Protein AF-V5AMQ4-F1 (afdb_monomer_lite)

Radius of gyration: 19.23 Å; chains: 1; bounding box: 63×32×58 Å

Structure (mmCIF, N/CA/C/O backbone):
data_AF-V5AMQ4-F1
#
_entry.id   AF-V5AMQ4-F1
#
loop_
_atom_site.group_PDB
_atom_site.id
_atom_site.type_symbol
_atom_site.label_atom_id
_atom_site.label_alt_id
_atom_site.label_comp_id
_atom_site.label_asym_id
_atom_site.label_entity_id
_atom_site.label_seq_id
_atom_site.pdbx_PDB_ins_code
_atom_site.Cartn_x
_atom_site.Cartn_y
_atom_site.Cartn_z
_atom_site.occupancy
_atom_site.B_iso_or_equiv
_atom_site.auth_seq_id
_atom_site.auth_comp_id
_atom_site.auth_asym_id
_atom_site.auth_atom_id
_atom_site.pdbx_PDB_model_num
ATOM 1 N N . MET A 1 1 ? 7.227 -8.479 -33.409 1.00 40.84 1 MET A N 1
ATOM 2 C CA . MET A 1 1 ? 7.814 -7.676 -32.314 1.00 40.84 1 MET A CA 1
ATOM 3 C C . MET A 1 1 ? 7.164 -6.297 -32.351 1.00 40.84 1 MET A C 1
ATOM 5 O O . MET A 1 1 ? 7.308 -5.617 -33.358 1.00 40.84 1 MET A O 1
ATOM 9 N N . LYS A 1 2 ? 6.352 -5.919 -31.353 1.00 42.97 2 LYS A N 1
ATOM 10 C CA . LYS A 1 2 ? 5.788 -4.557 -31.284 1.00 42.97 2 LYS A CA 1
ATOM 11 C C . LYS A 1 2 ? 6.873 -3.638 -30.727 1.00 42.97 2 LYS A C 1
ATOM 13 O O . LYS A 1 2 ? 7.330 -3.852 -29.611 1.00 42.97 2 LYS A O 1
ATOM 18 N N . VAL A 1 3 ? 7.309 -2.665 -31.518 1.00 43.84 3 VAL A N 1
ATOM 19 C CA . VAL A 1 3 ? 8.285 -1.660 -31.084 1.00 43.84 3 VAL A CA 1
ATOM 20 C C . VAL A 1 3 ? 7.553 -0.642 -30.210 1.00 43.84 3 VAL A C 1
ATOM 22 O O . VAL A 1 3 ? 6.573 -0.044 -30.655 1.00 43.84 3 VAL A O 1
ATOM 25 N N . LEU A 1 4 ? 7.991 -0.468 -28.960 1.00 49.81 4 LEU A N 1
ATOM 26 C CA . LEU A 1 4 ? 7.542 0.644 -28.123 1.00 49.81 4 LEU A CA 1
ATOM 27 C C . LEU A 1 4 ? 8.352 1.888 -28.477 1.00 49.81 4 LEU A C 1
ATOM 29 O O . LEU A 1 4 ? 9.569 1.909 -28.315 1.00 49.81 4 LEU A O 1
ATOM 33 N N . TYR A 1 5 ? 7.661 2.934 -28.914 1.00 56.47 5 TYR A N 1
ATOM 34 C CA . TYR A 1 5 ? 8.231 4.268 -29.033 1.00 56.47 5 TYR A CA 1
ATOM 35 C C . TYR A 1 5 ? 7.832 5.066 -27.791 1.00 56.47 5 TYR A C 1
ATOM 37 O O . TYR A 1 5 ? 6.642 5.212 -27.508 1.00 56.47 5 TYR A O 1
ATOM 45 N N . TRP A 1 6 ? 8.812 5.578 -27.045 1.00 58.25 6 TRP A N 1
ATOM 46 C CA . TRP A 1 6 ? 8.576 6.540 -25.969 1.00 58.25 6 TRP A CA 1
ATOM 47 C C . TRP A 1 6 ? 9.303 7.853 -26.245 1.00 58.25 6 TRP A C 1
ATOM 49 O O . TRP A 1 6 ? 10.309 7.889 -26.952 1.00 58.25 6 TRP A O 1
ATOM 59 N N . LEU A 1 7 ? 8.795 8.940 -25.671 1.00 65.00 7 LEU A N 1
ATOM 60 C CA . LEU A 1 7 ? 9.501 10.212 -25.617 1.00 65.00 7 LEU A CA 1
ATOM 61 C C . LEU A 1 7 ? 10.198 10.294 -24.256 1.00 65.00 7 LEU A C 1
ATOM 63 O O . LEU A 1 7 ? 9.534 10.223 -23.219 1.00 65.00 7 LEU A O 1
ATOM 67 N N . ALA A 1 8 ? 11.523 10.419 -24.262 1.00 65.94 8 ALA A N 1
ATOM 68 C CA . ALA A 1 8 ? 12.335 10.486 -23.054 1.00 65.94 8 ALA A CA 1
ATOM 69 C C . ALA A 1 8 ? 13.186 11.762 -23.034 1.00 65.94 8 ALA A C 1
ATOM 71 O O . ALA A 1 8 ? 13.704 12.205 -24.057 1.00 65.94 8 ALA A O 1
ATOM 72 N N . ARG A 1 9 ? 13.342 12.337 -21.845 1.00 71.56 9 ARG A N 1
ATOM 73 C CA . ARG A 1 9 ? 14.385 13.295 -21.497 1.00 71.56 9 ARG A CA 1
ATOM 74 C C . ARG A 1 9 ? 15.640 12.517 -21.113 1.00 71.56 9 ARG A C 1
ATOM 76 O O . ARG A 1 9 ? 15.599 11.689 -20.207 1.00 71.56 9 ARG A O 1
ATOM 83 N N . VAL A 1 10 ? 16.765 12.832 -21.742 1.00 73.00 10 VAL A N 1
ATOM 84 C CA . VAL A 1 10 ? 18.069 12.306 -21.326 1.00 73.00 10 VAL A CA 1
ATOM 85 C C . VAL A 1 10 ? 18.569 13.137 -20.147 1.00 73.00 10 VAL A C 1
ATOM 87 O O . VAL A 1 10 ? 18.679 14.359 -20.250 1.00 73.00 10 VAL A O 1
ATOM 90 N N . VAL A 1 11 ? 18.845 12.495 -19.014 1.00 68.06 11 VAL A N 1
ATOM 91 C CA . VAL A 1 11 ? 19.383 13.153 -17.819 1.00 68.06 11 VAL A CA 1
ATOM 92 C C . VAL A 1 11 ? 20.774 12.619 -17.526 1.00 68.06 11 VAL A C 1
ATOM 94 O O . VAL A 1 11 ? 20.994 11.411 -17.504 1.00 68.06 11 VAL A O 1
ATOM 97 N N . ARG A 1 12 ? 21.710 13.536 -17.286 1.00 74.19 12 ARG A N 1
ATOM 98 C CA . ARG A 1 12 ? 23.053 13.221 -16.799 1.00 74.19 12 ARG A CA 1
ATOM 99 C C . ARG A 1 12 ? 22.988 13.014 -15.291 1.00 74.19 12 ARG A C 1
ATOM 101 O O . ARG A 1 12 ? 22.617 13.931 -14.561 1.00 74.19 12 ARG A O 1
ATOM 108 N N . VAL A 1 13 ? 23.360 11.827 -14.835 1.00 62.62 13 VAL A N 1
ATOM 109 C CA . VAL A 1 13 ? 23.479 11.490 -13.416 1.00 62.62 13 VAL A CA 1
ATOM 110 C C . VAL A 1 13 ? 24.959 11.415 -13.075 1.00 62.62 13 VAL A C 1
ATOM 112 O O . VAL A 1 13 ? 25.722 10.708 -13.733 1.00 62.62 13 VAL A O 1
ATOM 115 N N . ARG A 1 14 ? 25.370 12.173 -12.057 1.00 65.81 14 ARG A N 1
ATOM 116 C CA . ARG A 1 14 ? 26.748 12.198 -11.566 1.00 65.81 14 ARG A CA 1
ATOM 117 C C . ARG A 1 14 ? 26.820 11.454 -10.240 1.00 65.81 14 ARG A C 1
ATOM 119 O O . ARG A 1 14 ? 26.145 11.830 -9.282 1.00 65.81 14 ARG A O 1
ATOM 126 N N . GLY A 1 15 ? 27.631 10.401 -10.191 1.00 52.81 15 GLY A N 1
ATOM 127 C CA . GLY A 1 15 ? 27.902 9.651 -8.970 1.00 52.81 15 GLY A CA 1
ATOM 128 C C . GLY A 1 15 ? 28.590 10.542 -7.939 1.00 52.81 15 GLY A C 1
ATOM 129 O O . GLY A 1 15 ? 29.596 11.182 -8.248 1.00 52.81 15 GLY A O 1
ATOM 130 N N . LYS A 1 16 ? 28.047 10.592 -6.716 1.00 52.09 16 LYS A N 1
ATOM 131 C CA . LYS A 1 16 ? 28.575 11.446 -5.635 1.00 52.09 16 LYS A CA 1
ATOM 132 C C . LYS A 1 16 ? 29.990 11.048 -5.192 1.00 52.09 16 LYS A C 1
ATOM 134 O O . LYS A 1 16 ? 30.733 11.913 -4.747 1.00 52.09 16 LYS A O 1
ATOM 139 N N . THR A 1 17 ? 30.352 9.771 -5.322 1.00 52.25 17 THR A N 1
ATOM 140 C CA . THR A 1 17 ? 31.558 9.202 -4.693 1.00 52.25 17 THR A CA 1
ATOM 141 C C . THR A 1 17 ? 32.679 8.884 -5.684 1.00 52.25 17 THR A C 1
ATOM 143 O O . THR A 1 17 ? 33.846 9.061 -5.361 1.00 52.25 17 THR A O 1
ATOM 146 N N . SER A 1 18 ? 32.345 8.433 -6.894 1.00 57.66 18 SER A N 1
ATOM 147 C CA . SER A 1 18 ? 33.306 7.923 -7.889 1.00 57.66 18 SER A CA 1
ATOM 148 C C . SER A 1 18 ? 33.596 8.894 -9.037 1.00 57.66 18 SER A C 1
ATOM 150 O O . SER A 1 18 ? 34.426 8.601 -9.890 1.00 57.66 18 SER A O 1
ATOM 152 N N . GLY A 1 19 ? 32.877 10.020 -9.127 1.00 57.12 19 GLY A N 1
ATOM 153 C CA . GLY A 1 19 ? 32.962 10.925 -10.279 1.00 57.12 19 GLY A CA 1
ATOM 154 C C . GLY A 1 19 ? 32.434 10.329 -11.593 1.00 57.12 19 GLY A C 1
ATOM 155 O O . GLY A 1 19 ? 32.487 11.008 -12.615 1.00 57.12 19 GLY A O 1
ATOM 156 N N . SER A 1 20 ? 31.898 9.103 -11.570 1.00 58.06 20 SER A N 1
ATOM 157 C CA . SER A 1 20 ? 31.315 8.438 -12.734 1.00 58.06 20 SER A CA 1
ATOM 158 C C . SER A 1 20 ? 30.061 9.167 -13.206 1.00 58.06 20 SER A C 1
ATOM 160 O O . SER A 1 20 ? 29.224 9.580 -12.396 1.00 58.06 20 SER A O 1
ATOM 162 N N . GLU A 1 21 ? 29.902 9.278 -14.518 1.00 59.19 21 GLU A N 1
ATOM 163 C CA . GLU A 1 21 ? 28.757 9.931 -15.142 1.00 59.19 21 GLU A CA 1
ATOM 164 C C . GLU A 1 21 ? 28.042 8.955 -16.063 1.00 59.19 21 GLU A C 1
ATOM 166 O O . GLU A 1 21 ? 28.671 8.301 -16.891 1.00 59.19 21 GLU A O 1
ATOM 171 N N . PHE A 1 22 ? 26.723 8.864 -15.926 1.00 61.53 22 PHE A N 1
ATOM 172 C CA . PHE A 1 22 ? 25.894 8.056 -16.812 1.00 61.53 22 PHE A CA 1
ATOM 173 C C . PHE A 1 22 ? 24.664 8.835 -17.263 1.00 61.53 22 PHE A C 1
ATOM 175 O O . PHE A 1 22 ? 24.150 9.713 -16.564 1.00 61.53 22 PHE A O 1
ATOM 182 N N . PHE A 1 23 ? 24.196 8.516 -18.465 1.00 61.91 23 PHE A N 1
ATOM 183 C CA . PHE A 1 23 ? 22.994 9.102 -19.040 1.00 61.91 23 PHE A CA 1
ATOM 184 C C . PHE A 1 23 ? 21.821 8.155 -18.810 1.00 61.91 23 PHE A C 1
ATOM 186 O O . PHE A 1 23 ? 21.880 6.984 -19.173 1.00 61.91 23 PHE A O 1
ATOM 193 N N . SER A 1 24 ? 20.756 8.664 -18.199 1.00 60.25 24 SER A N 1
ATOM 194 C CA . SER A 1 24 ? 19.519 7.919 -17.969 1.00 60.25 24 SER A CA 1
ATOM 195 C C . SER A 1 24 ? 18.397 8.495 -18.825 1.00 60.25 24 SER A C 1
ATOM 197 O O . SER A 1 24 ? 18.179 9.708 -18.844 1.00 60.25 24 SER A O 1
ATOM 199 N N . ASN A 1 25 ? 17.664 7.622 -19.515 1.00 64.06 25 ASN A N 1
ATOM 200 C CA . ASN A 1 25 ? 16.437 7.995 -20.213 1.00 64.06 25 ASN A CA 1
ATOM 201 C C . ASN A 1 25 ? 15.300 8.081 -19.195 1.00 64.06 25 ASN A C 1
ATOM 203 O O . ASN A 1 25 ? 14.880 7.064 -18.650 1.00 64.06 25 ASN A O 1
ATOM 207 N N . LEU A 1 26 ? 14.811 9.291 -18.935 1.00 65.31 26 LEU A N 1
ATOM 208 C CA . LEU A 1 26 ? 13.688 9.534 -18.035 1.00 65.31 26 LEU A CA 1
ATOM 209 C C . LEU A 1 26 ? 12.464 9.979 -18.842 1.00 65.31 26 LEU A C 1
ATOM 211 O O . LEU A 1 26 ? 12.615 10.699 -19.823 1.00 65.31 26 LEU A O 1
ATOM 215 N N . PRO A 1 27 ? 11.237 9.633 -18.442 1.00 67.19 27 PRO A N 1
ATOM 216 C CA . PRO A 1 27 ? 10.031 10.324 -18.863 1.00 67.19 27 PRO A CA 1
ATOM 217 C C . PRO A 1 27 ? 10.185 11.847 -18.878 1.00 67.19 27 PRO A C 1
ATOM 219 O O . PRO A 1 27 ? 10.781 12.444 -17.979 1.00 67.19 27 PRO A O 1
ATOM 222 N N . VAL A 1 28 ? 9.593 12.476 -19.895 1.00 74.00 28 VAL A N 1
ATOM 223 C CA . VAL A 1 28 ? 9.579 13.940 -20.063 1.00 74.00 28 VAL A CA 1
ATOM 224 C C . VAL A 1 28 ? 9.019 14.651 -18.826 1.00 74.00 28 VAL A C 1
ATOM 226 O O . VAL A 1 28 ? 9.493 15.724 -18.462 1.00 74.00 28 VAL A O 1
ATOM 229 N N . SER A 1 29 ? 8.044 14.038 -18.150 1.00 74.75 29 SER A N 1
ATOM 230 C CA . SER A 1 29 ? 7.544 14.480 -16.848 1.00 74.75 29 SER A CA 1
ATOM 231 C C . SER A 1 29 ? 7.128 13.290 -15.985 1.00 74.75 29 SER A C 1
ATOM 233 O O . SER A 1 29 ? 6.763 12.237 -16.513 1.00 74.75 29 SER A O 1
ATOM 235 N N . ALA A 1 30 ? 7.121 13.475 -14.662 1.00 72.44 30 ALA A N 1
ATOM 236 C CA . ALA A 1 30 ? 6.635 12.474 -13.710 1.00 72.44 30 ALA A CA 1
ATOM 237 C C . ALA A 1 30 ? 5.182 12.060 -14.006 1.00 72.44 30 ALA A C 1
ATOM 239 O O . ALA A 1 30 ? 4.857 10.878 -14.014 1.00 72.44 30 ALA A O 1
ATOM 240 N N . HIS A 1 31 ? 4.313 13.020 -14.346 1.00 77.88 31 HIS A N 1
ATOM 241 C CA . HIS A 1 31 ? 2.918 12.741 -14.695 1.00 77.88 31 HIS A CA 1
ATOM 242 C C . HIS A 1 31 ? 2.790 11.834 -15.930 1.00 77.88 31 HIS A C 1
ATOM 244 O O . HIS A 1 31 ? 2.061 10.840 -15.903 1.00 77.88 31 HIS A O 1
ATOM 250 N N . LEU A 1 32 ? 3.512 12.151 -17.013 1.00 77.75 32 LEU A N 1
ATOM 251 C CA . LEU A 1 32 ? 3.493 11.345 -18.236 1.00 77.75 32 LEU A CA 1
ATOM 252 C C . LEU A 1 32 ? 4.164 9.988 -18.029 1.00 77.75 32 LEU A C 1
ATOM 254 O O . LEU A 1 32 ? 3.662 8.988 -18.540 1.00 77.75 32 LEU A O 1
ATOM 258 N N . GLY A 1 33 ? 5.250 9.940 -17.256 1.00 77.75 33 GLY A N 1
ATOM 259 C CA . GLY A 1 33 ? 5.910 8.702 -16.853 1.00 77.75 33 GLY A CA 1
ATOM 260 C C . GLY A 1 33 ? 4.960 7.778 -16.104 1.00 77.75 33 GLY A C 1
ATOM 261 O O . GLY A 1 33 ? 4.770 6.639 -16.524 1.00 77.75 33 GLY A O 1
ATOM 262 N N . ASN A 1 34 ? 4.274 8.301 -15.086 1.00 79.69 34 ASN A N 1
ATOM 263 C CA . ASN A 1 34 ? 3.305 7.548 -14.295 1.00 79.69 34 ASN A CA 1
ATOM 264 C C . ASN A 1 34 ? 2.166 7.014 -15.163 1.00 79.69 34 ASN A C 1
ATOM 266 O O . ASN A 1 34 ? 1.873 5.820 -15.159 1.00 79.69 34 ASN A O 1
ATOM 270 N N . LYS A 1 35 ? 1.556 7.884 -15.975 1.00 82.56 35 LYS A N 1
ATOM 271 C CA . LYS A 1 35 ? 0.466 7.495 -16.877 1.00 82.56 35 LYS A CA 1
ATOM 272 C C . LYS A 1 35 ? 0.909 6.435 -17.887 1.00 82.56 35 LYS A C 1
ATOM 274 O O . LYS A 1 35 ? 0.144 5.522 -18.186 1.00 82.56 35 LYS A O 1
ATOM 279 N N . THR A 1 36 ? 2.126 6.552 -18.412 1.00 84.12 36 THR A N 1
ATOM 280 C CA . THR A 1 36 ? 2.689 5.577 -19.354 1.00 84.12 36 THR A CA 1
ATOM 281 C C . THR A 1 36 ? 2.928 4.244 -18.666 1.00 84.12 36 THR A C 1
ATOM 283 O O . THR A 1 36 ? 2.518 3.222 -19.203 1.00 84.12 36 THR A O 1
ATOM 286 N N . LEU A 1 37 ? 3.506 4.240 -17.462 1.00 86.56 37 LEU A N 1
ATOM 287 C CA . LEU A 1 37 ? 3.796 2.999 -16.756 1.00 86.56 37 LEU A CA 1
ATOM 288 C C . LEU A 1 37 ? 2.523 2.261 -16.342 1.00 86.56 37 LEU A C 1
ATOM 290 O O . LEU A 1 37 ? 2.437 1.061 -16.563 1.00 86.56 37 LEU A O 1
ATOM 294 N N . PHE A 1 38 ? 1.500 2.966 -15.853 1.00 87.56 38 PHE A N 1
ATOM 295 C CA . PHE A 1 38 ? 0.194 2.362 -15.569 1.00 87.56 38 PHE A CA 1
ATOM 296 C C . PHE A 1 38 ? -0.486 1.800 -16.828 1.00 87.56 38 PHE A C 1
ATOM 298 O O . PHE A 1 38 ? -1.125 0.749 -16.775 1.00 87.56 38 PHE A O 1
ATOM 305 N N . LYS A 1 39 ? -0.346 2.461 -17.988 1.00 88.38 39 LYS A N 1
ATOM 306 C CA . LYS A 1 39 ? -0.816 1.890 -19.263 1.00 88.38 39 LYS A CA 1
ATOM 307 C C . LYS A 1 39 ? -0.032 0.636 -19.639 1.00 88.38 39 LYS A C 1
ATOM 309 O O . LYS A 1 39 ? -0.645 -0.343 -20.048 1.00 88.38 39 LYS A O 1
ATOM 314 N N . SER A 1 40 ? 1.290 0.665 -19.502 1.00 89.44 40 SER A N 1
ATOM 315 C CA . SER A 1 40 ? 2.155 -0.486 -19.759 1.00 89.44 40 SER A CA 1
ATOM 316 C C . SER A 1 40 ? 1.797 -1.660 -18.853 1.00 89.44 40 SER A C 1
ATOM 318 O O . SER A 1 40 ? 1.615 -2.756 -19.360 1.00 89.44 40 SER A O 1
ATOM 320 N N . ALA A 1 41 ? 1.586 -1.411 -17.560 1.00 90.44 41 ALA A N 1
ATOM 321 C CA . ALA A 1 41 ? 1.140 -2.391 -16.574 1.00 90.44 41 ALA A CA 1
ATOM 322 C C . ALA A 1 41 ? -0.139 -3.113 -17.035 1.00 90.44 41 ALA A C 1
ATOM 324 O O . ALA A 1 41 ? -0.226 -4.335 -17.041 1.00 90.44 41 ALA A O 1
ATOM 325 N N . LYS A 1 42 ? -1.116 -2.355 -17.544 1.00 89.31 42 LYS A N 1
ATOM 326 C CA . LYS A 1 42 ? -2.373 -2.920 -18.050 1.00 89.31 42 LYS A CA 1
ATOM 327 C C . LYS A 1 42 ? -2.234 -3.685 -19.376 1.00 89.31 42 LYS A C 1
ATOM 329 O O . LYS A 1 42 ? -3.027 -4.584 -19.638 1.00 89.31 42 LYS A O 1
ATOM 334 N N . LEU A 1 43 ? -1.324 -3.271 -20.259 1.00 89.31 43 LEU A N 1
ATOM 335 C CA . LEU A 1 43 ? -1.297 -3.717 -21.662 1.00 89.31 43 LEU A CA 1
ATOM 336 C C . LEU A 1 43 ? -0.194 -4.731 -21.983 1.00 89.31 43 LEU A C 1
ATOM 338 O O . LEU A 1 43 ? -0.291 -5.429 -22.993 1.00 89.31 43 LEU A O 1
ATOM 342 N N . MET A 1 44 ? 0.875 -4.769 -21.193 1.00 89.75 44 MET A N 1
ATOM 343 C CA . MET A 1 44 ? 2.010 -5.661 -21.408 1.00 89.75 44 MET A CA 1
ATOM 344 C C . MET A 1 44 ? 1.770 -7.024 -20.768 1.00 89.75 44 MET A C 1
ATOM 346 O O . MET A 1 44 ? 1.047 -7.154 -19.784 1.00 89.75 44 MET A O 1
ATOM 350 N N . GLN A 1 45 ? 2.440 -8.044 -21.304 1.00 90.06 45 GLN A N 1
ATOM 351 C CA . GLN A 1 45 ? 2.561 -9.313 -20.597 1.00 90.06 45 GLN A CA 1
ATOM 352 C C . GLN A 1 45 ? 3.358 -9.106 -19.308 1.00 90.06 45 GLN A C 1
ATOM 354 O O . GLN A 1 45 ? 4.283 -8.293 -19.265 1.00 90.06 45 GLN A O 1
ATOM 359 N N . GLN A 1 46 ? 3.034 -9.873 -18.266 1.00 88.75 46 GLN A N 1
ATOM 360 C CA . GLN A 1 46 ? 3.672 -9.739 -16.954 1.00 88.75 46 GLN A CA 1
ATOM 361 C C . GLN A 1 46 ? 5.203 -9.856 -17.035 1.00 88.75 46 GLN A C 1
ATOM 363 O O . GLN A 1 46 ? 5.909 -9.095 -16.382 1.00 88.75 46 GLN A O 1
ATOM 36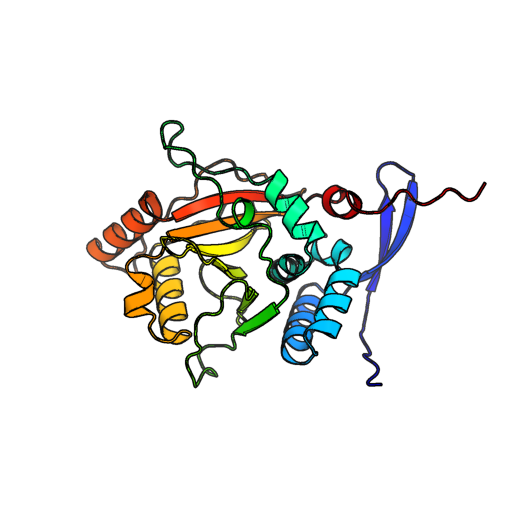8 N N . VAL A 1 47 ? 5.717 -10.779 -17.856 1.00 88.12 47 VAL A N 1
ATOM 369 C CA . VAL A 1 47 ? 7.163 -10.980 -18.046 1.00 88.12 47 VAL A CA 1
ATOM 370 C C . VAL A 1 47 ? 7.814 -9.740 -18.663 1.00 88.12 47 VAL A C 1
ATOM 372 O O . VAL A 1 47 ? 8.799 -9.241 -18.124 1.00 88.12 47 VAL A O 1
ATOM 375 N N . ASP A 1 48 ? 7.231 -9.198 -19.735 1.00 87.12 48 ASP A N 1
ATOM 376 C CA . ASP A 1 48 ? 7.742 -7.998 -20.408 1.00 87.12 48 ASP A CA 1
ATOM 377 C C . ASP A 1 48 ? 7.687 -6.773 -19.489 1.00 87.12 48 ASP A C 1
ATOM 379 O O . ASP A 1 48 ? 8.628 -5.979 -19.433 1.00 87.12 48 ASP A O 1
ATOM 383 N N . PHE A 1 49 ? 6.602 -6.636 -18.724 1.00 88.38 49 PHE A N 1
ATOM 384 C CA . PHE A 1 49 ? 6.466 -5.556 -17.758 1.00 88.38 49 PHE A CA 1
ATOM 385 C C . PHE A 1 49 ? 7.497 -5.677 -16.633 1.00 88.38 49 PHE A C 1
ATOM 387 O O . PHE A 1 49 ? 8.147 -4.694 -16.293 1.00 88.38 49 PHE A O 1
ATOM 394 N N . ASN A 1 50 ? 7.726 -6.877 -16.097 1.00 86.81 50 ASN A N 1
ATOM 395 C CA . ASN A 1 50 ? 8.748 -7.102 -15.074 1.00 86.81 50 ASN A CA 1
ATOM 396 C C . ASN A 1 50 ? 10.159 -6.777 -15.595 1.00 86.81 50 ASN A C 1
ATOM 398 O O . ASN A 1 50 ? 10.955 -6.184 -14.865 1.00 86.81 50 ASN A O 1
ATOM 402 N N . LEU A 1 51 ? 10.463 -7.104 -16.858 1.00 85.69 51 LEU A N 1
ATOM 403 C CA . LEU A 1 51 ? 11.719 -6.708 -17.506 1.00 85.69 51 LEU A CA 1
ATOM 404 C C . LEU A 1 51 ? 11.839 -5.183 -17.608 1.00 85.69 51 LEU A C 1
ATOM 406 O O . LEU A 1 51 ? 12.872 -4.625 -17.238 1.00 85.69 51 LEU A O 1
ATOM 410 N N . LEU A 1 52 ? 10.766 -4.502 -18.022 1.00 84.88 52 LEU A N 1
ATOM 411 C CA . LEU A 1 52 ? 10.706 -3.042 -18.052 1.00 84.88 52 LEU A CA 1
ATOM 412 C C . LEU A 1 52 ? 10.951 -2.435 -16.662 1.00 84.88 52 LEU A C 1
ATOM 414 O O . LEU A 1 52 ? 11.759 -1.518 -16.532 1.00 84.88 52 LEU A O 1
ATOM 418 N N . ILE A 1 53 ? 10.298 -2.951 -15.618 1.00 85.75 53 ILE A N 1
ATOM 419 C CA . ILE A 1 53 ? 10.512 -2.509 -14.233 1.00 85.75 53 ILE A CA 1
ATOM 420 C C . ILE A 1 53 ? 11.956 -2.744 -13.801 1.00 85.75 53 ILE A C 1
ATOM 422 O O . ILE A 1 53 ? 12.548 -1.869 -13.174 1.00 85.75 53 ILE A O 1
ATOM 426 N N . SER A 1 54 ? 12.552 -3.882 -14.158 1.00 80.94 54 SER A N 1
ATOM 427 C CA . SER A 1 54 ? 13.953 -4.160 -13.846 1.00 80.94 54 SER A CA 1
ATOM 428 C C . SER A 1 54 ? 14.896 -3.152 -14.501 1.00 80.94 54 SER A C 1
ATOM 430 O O . SER A 1 54 ? 15.856 -2.727 -13.865 1.00 80.94 54 SER A O 1
ATOM 432 N N . TRP A 1 55 ? 14.625 -2.743 -15.743 1.00 77.25 55 TRP A N 1
ATOM 433 C CA . TRP A 1 55 ? 15.410 -1.721 -16.444 1.00 77.25 55 TRP A CA 1
ATOM 434 C C . TRP A 1 55 ? 15.189 -0.317 -15.888 1.00 77.25 55 TRP A C 1
ATOM 436 O O . TRP A 1 55 ? 16.112 0.491 -15.856 1.00 77.25 55 TRP A O 1
ATOM 446 N N . LEU A 1 56 ? 13.972 -0.022 -15.435 1.00 76.62 56 LEU A N 1
ATOM 447 C CA . LEU A 1 56 ? 13.625 1.269 -14.855 1.00 76.62 56 LEU A CA 1
ATOM 448 C C . LEU A 1 56 ? 13.909 1.349 -13.355 1.00 76.62 56 LEU A C 1
ATOM 450 O O . LEU A 1 56 ? 13.689 2.409 -12.784 1.00 76.62 56 LEU A O 1
ATOM 454 N N . LYS A 1 57 ? 14.385 0.284 -12.700 1.00 73.06 57 LYS A N 1
ATOM 455 C CA . LYS A 1 57 ? 14.499 0.204 -11.236 1.00 73.06 57 LYS A CA 1
ATOM 456 C C . LYS A 1 57 ? 15.192 1.425 -10.629 1.00 73.06 57 LYS A C 1
ATOM 458 O O . LYS A 1 57 ? 14.617 2.080 -9.762 1.00 73.06 57 LYS A O 1
ATOM 463 N N . ASP A 1 58 ? 16.381 1.759 -11.124 1.00 71.00 58 ASP A N 1
ATOM 464 C CA . ASP A 1 58 ? 17.175 2.890 -10.623 1.00 71.00 58 ASP A CA 1
ATOM 465 C C . ASP A 1 58 ? 16.428 4.218 -10.790 1.00 71.00 58 ASP A C 1
ATOM 467 O O . ASP A 1 58 ? 16.540 5.133 -9.975 1.00 71.00 58 ASP A O 1
ATOM 471 N N . TYR A 1 59 ? 15.603 4.301 -11.830 1.00 70.31 59 TYR A N 1
ATOM 472 C CA . TYR A 1 59 ? 14.765 5.450 -12.093 1.00 70.31 59 TYR A CA 1
ATOM 473 C C . TYR A 1 59 ? 13.501 5.501 -11.217 1.00 70.31 59 TYR A C 1
ATOM 475 O O . TYR A 1 59 ? 13.179 6.573 -10.702 1.00 70.31 59 TYR A O 1
ATOM 483 N N . LEU A 1 60 ? 12.811 4.376 -10.991 1.00 72.69 60 LEU A N 1
ATOM 484 C CA . LEU A 1 60 ? 11.617 4.286 -10.128 1.00 72.69 60 LEU A CA 1
ATOM 485 C C . LEU A 1 60 ? 11.911 4.711 -8.687 1.00 72.69 60 LEU A C 1
ATOM 487 O O . LEU A 1 60 ? 11.028 5.201 -7.989 1.00 72.69 60 LEU A O 1
ATOM 491 N N . ILE A 1 61 ? 13.149 4.483 -8.259 1.00 68.25 61 ILE A N 1
ATOM 492 C CA . ILE A 1 61 ? 13.662 4.773 -6.922 1.00 68.25 61 ILE A CA 1
ATOM 493 C C . ILE A 1 61 ? 14.213 6.209 -6.820 1.00 68.25 61 ILE A C 1
ATOM 495 O O . ILE A 1 61 ? 14.429 6.723 -5.724 1.00 68.25 61 ILE A O 1
ATOM 499 N N . SER A 1 62 ? 14.414 6.888 -7.953 1.00 67.44 62 SER A N 1
ATOM 500 C CA . SER A 1 62 ? 14.847 8.286 -7.972 1.00 67.44 62 SER A CA 1
ATOM 501 C C . SER A 1 62 ? 13.747 9.238 -7.483 1.00 67.44 62 SER A C 1
ATOM 503 O O . SER A 1 62 ? 12.562 8.907 -7.517 1.00 67.44 62 SER A O 1
ATOM 505 N N . GLU A 1 63 ? 14.137 10.466 -7.121 1.00 56.59 63 GLU A N 1
ATOM 506 C CA . GLU A 1 63 ? 13.268 11.554 -6.623 1.00 56.59 63 GLU A CA 1
ATOM 507 C C . GLU A 1 63 ? 11.966 11.804 -7.399 1.00 56.59 63 GLU A C 1
ATOM 509 O O . GLU A 1 63 ? 11.060 12.465 -6.899 1.00 56.59 63 GLU A O 1
ATOM 514 N N . ASN A 1 64 ? 11.867 11.327 -8.638 1.00 55.34 64 ASN A N 1
ATOM 515 C CA . ASN A 1 64 ? 10.910 11.827 -9.612 1.00 55.34 64 ASN A CA 1
ATOM 516 C C . ASN A 1 64 ? 9.651 10.974 -9.808 1.00 55.34 64 ASN A C 1
ATOM 518 O O . ASN A 1 64 ? 8.823 11.368 -10.629 1.00 55.34 64 ASN A O 1
ATOM 522 N N . PHE A 1 65 ? 9.484 9.824 -9.142 1.00 62.62 65 PHE A N 1
ATOM 523 C CA . PHE A 1 65 ? 8.462 8.857 -9.581 1.00 62.62 65 PHE A CA 1
ATOM 524 C C . PHE A 1 65 ? 7.228 8.681 -8.685 1.00 62.62 65 PHE A C 1
ATOM 526 O O . PHE A 1 65 ? 6.233 8.096 -9.127 1.00 62.62 65 PHE A O 1
ATOM 533 N N . GLY A 1 66 ? 7.219 9.290 -7.492 1.00 73.12 66 GLY A N 1
ATOM 534 C CA . GLY A 1 66 ? 6.032 9.387 -6.635 1.00 73.12 66 GLY A CA 1
ATOM 535 C C . GLY A 1 66 ? 5.329 8.037 -6.462 1.00 73.12 66 GLY A C 1
ATOM 536 O O . GLY A 1 66 ? 5.937 7.059 -6.044 1.00 73.12 66 GLY A O 1
ATOM 537 N N . ARG A 1 67 ? 4.051 7.952 -6.846 1.00 76.88 67 ARG A N 1
ATOM 538 C CA . ARG A 1 67 ? 3.259 6.724 -6.701 1.00 76.88 67 ARG A CA 1
ATOM 539 C C . ARG A 1 67 ? 3.801 5.513 -7.468 1.00 76.88 67 ARG A C 1
ATOM 541 O O . ARG A 1 67 ? 3.671 4.382 -7.009 1.00 76.88 67 ARG A O 1
ATOM 548 N N . CYS A 1 68 ? 4.389 5.706 -8.646 1.00 80.88 68 CYS A N 1
ATOM 549 C CA . CYS A 1 68 ? 4.787 4.568 -9.476 1.00 80.88 68 CYS A CA 1
ATOM 550 C C . CYS A 1 68 ? 6.024 3.824 -8.954 1.00 80.88 68 CYS A C 1
ATOM 552 O O . CYS A 1 68 ? 6.317 2.732 -9.441 1.00 80.88 68 CYS A O 1
ATOM 554 N N . THR A 1 69 ? 6.694 4.349 -7.924 1.00 84.69 69 THR A N 1
ATOM 555 C CA . THR A 1 69 ? 7.680 3.602 -7.133 1.00 84.69 69 THR A CA 1
ATOM 556 C C . THR A 1 69 ? 7.090 2.305 -6.567 1.00 84.69 69 THR A C 1
ATOM 558 O O . THR A 1 69 ? 7.825 1.340 -6.384 1.00 84.69 69 THR A O 1
ATOM 561 N N . VAL A 1 70 ? 5.762 2.209 -6.408 1.00 89.88 70 VAL A N 1
ATOM 562 C CA . VAL A 1 70 ? 5.084 0.967 -6.011 1.00 89.88 70 VAL A CA 1
ATOM 563 C C . VAL A 1 70 ? 5.448 -0.225 -6.906 1.00 89.88 70 VAL A C 1
ATOM 565 O O . VAL A 1 70 ? 5.633 -1.330 -6.406 1.00 89.88 70 VAL A O 1
ATOM 568 N N . PHE A 1 71 ? 5.652 -0.018 -8.213 1.00 90.38 71 PHE A N 1
ATOM 569 C CA . PHE A 1 71 ? 6.015 -1.105 -9.127 1.00 90.38 71 PHE A CA 1
ATOM 570 C C . PHE A 1 71 ? 7.418 -1.664 -8.870 1.00 90.38 71 PHE A C 1
ATOM 572 O O . PHE A 1 71 ? 7.693 -2.795 -9.263 1.00 90.38 71 PHE A O 1
ATOM 579 N N . ALA A 1 72 ? 8.294 -0.941 -8.162 1.00 88.56 72 ALA A N 1
ATOM 580 C CA . ALA A 1 72 ? 9.594 -1.469 -7.753 1.00 88.56 72 ALA A CA 1
ATOM 581 C C . ALA A 1 72 ? 9.459 -2.685 -6.817 1.00 88.56 72 ALA A C 1
ATOM 583 O O . ALA A 1 72 ? 10.368 -3.512 -6.776 1.00 88.56 72 ALA A O 1
ATOM 584 N N . PHE A 1 73 ? 8.314 -2.864 -6.142 1.00 90.69 73 PHE A N 1
ATOM 585 C CA . PHE A 1 73 ? 8.018 -4.062 -5.345 1.00 90.69 73 PHE A CA 1
ATOM 586 C C . PHE A 1 73 ? 7.854 -5.339 -6.185 1.00 90.69 73 PHE A C 1
ATOM 588 O O . PHE A 1 73 ? 7.848 -6.428 -5.623 1.00 90.69 73 PHE A O 1
ATOM 595 N N . LEU A 1 74 ? 7.803 -5.234 -7.519 1.00 90.62 74 LEU A N 1
ATOM 596 C CA . LEU A 1 74 ? 7.913 -6.392 -8.414 1.00 90.62 74 LEU A CA 1
ATOM 597 C C . LEU A 1 74 ? 9.355 -6.906 -8.556 1.00 90.62 74 LEU A C 1
ATOM 599 O O . LEU A 1 74 ? 9.588 -8.007 -9.056 1.00 90.62 74 LEU A O 1
ATOM 603 N N . ASN A 1 75 ? 10.347 -6.119 -8.128 1.00 85.75 75 ASN A N 1
ATOM 604 C CA . ASN A 1 75 ? 11.754 -6.494 -8.168 1.00 85.75 75 ASN A CA 1
ATOM 605 C C . ASN A 1 75 ? 12.176 -7.131 -6.838 1.00 85.75 75 ASN A C 1
ATOM 607 O O . ASN A 1 75 ? 12.294 -6.456 -5.817 1.00 85.75 75 ASN A O 1
ATOM 611 N N . GLY A 1 76 ? 12.492 -8.426 -6.857 1.00 84.50 76 GLY A N 1
ATOM 612 C CA . GLY A 1 76 ? 12.863 -9.153 -5.640 1.00 84.50 76 GLY A CA 1
ATOM 613 C C . GLY A 1 76 ? 14.073 -8.568 -4.900 1.00 84.50 76 GLY A C 1
ATOM 614 O O . GLY A 1 76 ? 14.074 -8.510 -3.674 1.00 84.50 76 GLY A O 1
ATOM 615 N N . SER A 1 77 ? 15.084 -8.080 -5.622 1.00 83.06 77 SER A N 1
ATOM 616 C CA . SER A 1 77 ? 16.259 -7.445 -5.011 1.00 83.06 77 SER A CA 1
ATOM 617 C C . SER A 1 77 ? 15.911 -6.131 -4.308 1.00 83.06 77 SER A C 1
ATOM 619 O O . SER A 1 77 ? 16.527 -5.799 -3.300 1.00 83.06 77 SER A O 1
ATOM 621 N N . PHE A 1 78 ? 14.939 -5.378 -4.834 1.00 85.06 78 PHE A N 1
ATOM 622 C CA . PHE A 1 78 ? 14.413 -4.182 -4.180 1.00 85.06 78 PHE A CA 1
ATOM 623 C C . PHE A 1 78 ? 13.662 -4.547 -2.901 1.00 85.06 78 PHE A C 1
ATOM 625 O O . PHE A 1 78 ? 13.983 -4.019 -1.842 1.00 85.06 78 PHE A O 1
ATOM 632 N N . VAL A 1 79 ? 12.741 -5.510 -2.977 1.00 88.19 79 VAL A N 1
ATOM 633 C CA . VAL A 1 79 ? 11.982 -5.989 -1.814 1.00 88.19 79 VAL A CA 1
ATOM 634 C C . VAL A 1 79 ? 12.921 -6.464 -0.699 1.00 88.19 79 VAL A C 1
ATOM 636 O O . VAL A 1 79 ? 12.794 -6.009 0.432 1.00 88.19 79 VAL A O 1
ATOM 639 N N . SER A 1 80 ? 13.958 -7.247 -1.013 1.00 87.31 80 SER A N 1
ATOM 640 C CA . SER A 1 80 ? 14.961 -7.659 -0.017 1.00 87.31 80 SER A CA 1
ATOM 641 C C . SER A 1 80 ? 15.740 -6.500 0.609 1.00 87.31 80 SER A C 1
ATOM 643 O O . SER A 1 80 ? 16.115 -6.570 1.779 1.00 87.31 80 SER A O 1
ATOM 645 N N . ALA A 1 81 ? 16.010 -5.435 -0.148 1.00 86.81 81 ALA A N 1
ATOM 646 C CA . ALA A 1 81 ? 16.666 -4.245 0.390 1.00 86.81 81 ALA A CA 1
ATOM 647 C C . ALA A 1 81 ? 15.743 -3.461 1.338 1.00 86.81 81 ALA A C 1
ATOM 649 O O . ALA A 1 81 ? 16.225 -2.911 2.331 1.00 86.81 81 ALA A O 1
ATOM 650 N N . ILE A 1 82 ? 14.435 -3.447 1.050 1.00 89.06 82 ILE A N 1
ATOM 651 C CA . ILE A 1 82 ? 13.398 -2.865 1.906 1.00 89.06 82 ILE A CA 1
ATOM 652 C C . ILE A 1 82 ? 13.259 -3.667 3.201 1.00 89.06 82 ILE A C 1
ATOM 654 O O . ILE A 1 82 ? 13.385 -3.091 4.276 1.00 89.06 82 ILE A O 1
ATOM 658 N N . GLU A 1 83 ? 13.084 -4.988 3.116 1.00 89.94 83 GLU A N 1
ATOM 659 C CA . GLU A 1 83 ? 12.904 -5.887 4.269 1.00 89.94 83 GLU A CA 1
ATOM 660 C C . GLU A 1 83 ? 13.985 -5.705 5.341 1.00 89.94 83 GLU A C 1
ATOM 662 O O . GLU A 1 83 ? 13.685 -5.647 6.531 1.00 89.94 83 GLU A O 1
ATOM 667 N N . ARG A 1 84 ? 15.247 -5.560 4.919 1.00 88.19 84 ARG A N 1
ATOM 668 C CA . ARG A 1 84 ? 16.403 -5.377 5.815 1.00 88.19 84 ARG A CA 1
ATOM 669 C C . ARG A 1 84 ? 16.414 -4.035 6.548 1.00 88.19 84 ARG A C 1
ATOM 671 O O . ARG A 1 84 ? 17.170 -3.883 7.502 1.00 88.19 84 ARG A O 1
ATOM 678 N N . ARG A 1 85 ? 15.637 -3.055 6.082 1.00 90.50 85 ARG A N 1
ATOM 679 C CA . ARG A 1 85 ? 15.652 -1.668 6.571 1.00 90.50 85 ARG A CA 1
ATOM 680 C C . ARG A 1 85 ? 14.296 -1.176 7.077 1.00 90.50 85 ARG A C 1
ATOM 682 O O . ARG A 1 85 ? 14.184 -0.007 7.444 1.00 90.50 85 ARG A O 1
ATOM 689 N N . LEU A 1 86 ? 13.280 -2.039 7.108 1.00 92.19 86 LEU A N 1
ATOM 690 C CA . LEU A 1 86 ? 11.984 -1.706 7.690 1.00 92.19 86 LEU A CA 1
ATOM 691 C C . LEU A 1 86 ? 12.145 -1.387 9.176 1.00 92.19 86 LEU A C 1
ATOM 693 O O . LEU A 1 86 ? 12.693 -2.176 9.946 1.00 92.19 86 LEU A O 1
ATOM 697 N N . ARG A 1 87 ? 11.619 -0.233 9.579 1.00 92.94 87 ARG A N 1
ATOM 698 C CA . ARG A 1 87 ? 11.519 0.169 10.980 1.00 92.94 87 ARG A CA 1
ATOM 699 C C . ARG A 1 87 ? 10.056 0.297 11.357 1.00 92.94 87 ARG A C 1
ATOM 701 O O . ARG A 1 87 ? 9.335 1.074 10.739 1.00 92.94 87 ARG A O 1
ATOM 708 N N . GLU A 1 88 ? 9.647 -0.427 12.386 1.00 94.88 88 GLU A N 1
ATOM 709 C CA . GLU A 1 88 ? 8.309 -0.307 12.960 1.00 94.88 88 GLU A CA 1
ATOM 710 C C . GLU A 1 88 ? 8.118 1.070 13.612 1.00 94.88 88 GLU A C 1
ATOM 712 O O . GLU A 1 88 ? 8.981 1.556 14.349 1.00 94.88 88 GLU A O 1
ATOM 717 N N . LEU A 1 89 ? 6.977 1.691 13.339 1.00 92.12 89 LEU A N 1
ATOM 718 C CA . LEU A 1 89 ? 6.493 2.891 14.003 1.00 92.12 89 LEU A CA 1
ATOM 719 C C . LEU A 1 89 ? 5.467 2.450 15.032 1.00 92.12 89 LEU A C 1
ATOM 721 O O . LEU A 1 89 ? 4.448 1.856 14.681 1.00 92.12 89 LEU A O 1
ATOM 725 N N . ARG A 1 90 ? 5.740 2.731 16.303 1.00 89.12 90 ARG A N 1
ATOM 726 C CA . ARG A 1 90 ? 4.898 2.273 17.409 1.00 89.12 90 ARG A CA 1
ATOM 727 C C . ARG A 1 90 ? 4.212 3.457 18.082 1.00 89.12 90 ARG A C 1
ATOM 729 O O . ARG A 1 90 ? 4.868 4.483 18.273 1.00 89.12 90 ARG A O 1
ATOM 736 N N . PRO A 1 91 ? 2.936 3.320 18.478 1.00 85.00 91 PRO A N 1
ATOM 737 C CA . PRO A 1 91 ? 2.241 4.360 19.232 1.00 85.00 91 PRO A CA 1
ATOM 738 C C . PRO A 1 91 ? 2.880 4.577 20.613 1.00 85.00 91 PRO A C 1
ATOM 740 O O . PRO A 1 91 ? 2.892 5.696 21.120 1.00 85.00 91 PRO A O 1
ATOM 743 N N . SER A 1 92 ? 3.472 3.527 21.199 1.00 81.69 92 SER A N 1
ATOM 744 C CA . SER A 1 92 ? 4.218 3.586 22.458 1.00 81.69 92 SER A CA 1
ATOM 745 C C . SER A 1 92 ? 5.468 2.693 22.417 1.00 81.69 92 SER A C 1
ATOM 747 O O . SER A 1 92 ? 5.426 1.601 21.845 1.00 81.69 92 SER A O 1
ATOM 749 N N . PRO A 1 93 ? 6.582 3.080 23.074 1.00 77.19 93 PRO A N 1
ATOM 750 C CA . PRO A 1 93 ? 7.760 2.221 23.221 1.00 77.19 93 PRO A CA 1
ATOM 751 C C . PRO A 1 93 ? 7.484 0.887 23.933 1.00 77.19 93 PRO A C 1
ATOM 753 O O . PRO A 1 93 ? 8.246 -0.064 23.748 1.00 77.19 93 PRO A O 1
ATOM 756 N N . GLN A 1 94 ? 6.420 0.828 24.741 1.00 78.56 94 GLN A N 1
ATOM 757 C CA . GLN A 1 94 ? 6.018 -0.344 25.529 1.00 78.56 94 GLN A CA 1
ATOM 758 C C . GLN A 1 94 ? 5.205 -1.361 24.717 1.00 78.56 94 GLN A C 1
ATOM 760 O O . GLN A 1 94 ? 5.068 -2.504 25.145 1.00 78.56 94 GLN A O 1
ATOM 765 N N . SER A 1 95 ? 4.681 -0.970 23.550 1.00 80.25 95 SER A N 1
ATOM 766 C CA . SER A 1 95 ? 3.954 -1.877 22.663 1.00 80.25 95 SER A CA 1
ATOM 767 C C . SER A 1 95 ? 4.875 -2.994 22.170 1.00 80.25 95 SER A C 1
ATOM 769 O O . SER A 1 95 ? 6.030 -2.741 21.796 1.00 80.25 95 SER A O 1
ATOM 771 N N . GLN A 1 96 ? 4.356 -4.224 22.157 1.00 80.81 96 GLN A N 1
ATOM 772 C CA . GLN A 1 96 ? 5.064 -5.386 21.629 1.00 80.81 96 GLN A CA 1
ATOM 773 C C . GLN A 1 96 ? 5.475 -5.124 20.179 1.00 80.81 96 GLN A C 1
ATOM 775 O O . GLN A 1 96 ? 4.672 -4.643 19.385 1.00 80.81 96 GLN A O 1
ATOM 780 N N . SER A 1 97 ? 6.735 -5.414 19.852 1.00 85.00 97 SER A N 1
ATOM 781 C CA . SER A 1 97 ? 7.209 -5.249 18.480 1.00 85.00 97 SER A CA 1
ATOM 782 C C . SER A 1 97 ? 6.601 -6.318 17.580 1.00 85.00 97 SER A C 1
ATOM 784 O O . SER A 1 97 ? 6.611 -7.504 17.923 1.00 85.00 97 SER A O 1
ATOM 786 N N . HIS A 1 98 ? 6.106 -5.889 16.424 1.00 89.56 98 HIS A N 1
ATOM 787 C CA . HIS A 1 98 ? 5.565 -6.750 15.385 1.00 89.56 98 HIS A CA 1
ATOM 788 C C . HIS A 1 98 ? 6.515 -6.794 14.188 1.00 89.56 98 HIS A C 1
ATOM 790 O O . HIS A 1 98 ? 6.944 -5.764 13.656 1.00 89.56 98 HIS A O 1
ATOM 796 N N . ARG A 1 99 ? 6.852 -8.002 13.725 1.00 90.69 99 ARG A N 1
ATOM 797 C CA . ARG A 1 99 ? 7.649 -8.167 12.503 1.00 90.69 99 ARG A CA 1
ATOM 798 C C . A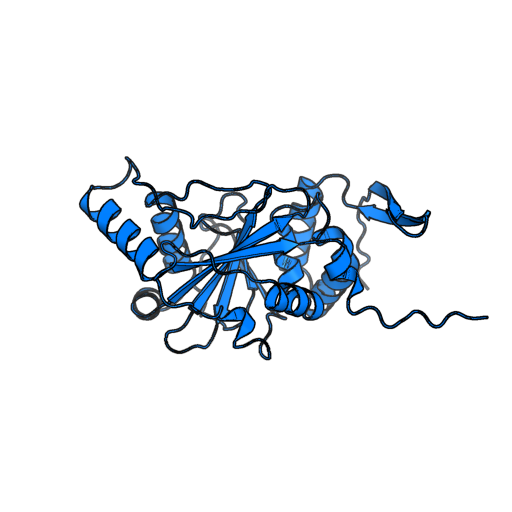RG A 1 99 ? 6.727 -8.090 11.292 1.00 90.69 99 ARG A C 1
ATOM 800 O O . ARG A 1 99 ? 5.837 -8.920 11.162 1.00 90.69 99 ARG A O 1
ATOM 807 N N . CYS A 1 100 ? 7.018 -7.151 10.393 1.00 93.19 100 CYS A N 1
ATOM 808 C CA . CYS A 1 100 ? 6.260 -6.941 9.161 1.00 93.19 100 CYS A CA 1
ATOM 809 C C . CYS A 1 100 ? 6.106 -8.244 8.362 1.00 93.19 100 CYS A C 1
ATOM 811 O O . CYS A 1 100 ? 7.097 -8.940 8.108 1.00 93.19 100 CYS A O 1
ATOM 813 N N . ALA A 1 101 ? 4.887 -8.536 7.915 1.00 93.44 101 ALA A N 1
ATOM 814 C CA . ALA A 1 101 ? 4.538 -9.691 7.100 1.00 93.44 101 ALA A CA 1
ATOM 815 C C . ALA A 1 101 ? 5.403 -9.786 5.836 1.00 93.44 101 ALA A C 1
ATOM 817 O O . ALA A 1 101 ? 5.859 -10.877 5.495 1.00 93.44 101 ALA A O 1
ATOM 818 N N . LEU A 1 102 ? 5.727 -8.653 5.198 1.00 91.12 102 LEU A N 1
ATOM 819 C CA . LEU A 1 102 ? 6.648 -8.624 4.055 1.00 91.12 102 LEU A CA 1
ATOM 820 C C . LEU A 1 102 ? 8.014 -9.242 4.400 1.00 91.12 102 LEU A C 1
ATOM 822 O O . LEU A 1 102 ? 8.552 -10.023 3.627 1.00 91.12 102 LEU A O 1
ATOM 826 N N . ALA A 1 103 ? 8.558 -8.943 5.583 1.00 89.88 103 ALA A N 1
ATOM 827 C CA . ALA A 1 103 ? 9.849 -9.471 6.021 1.00 89.88 103 ALA A CA 1
ATOM 828 C C . ALA A 1 103 ? 9.771 -10.914 6.547 1.00 89.88 103 ALA A C 1
ATOM 830 O O . ALA A 1 103 ? 10.762 -11.644 6.482 1.00 89.88 103 ALA A O 1
ATOM 831 N N . VAL A 1 104 ? 8.627 -11.326 7.100 1.00 89.94 104 VAL A N 1
ATOM 832 C CA . VAL A 1 104 ? 8.422 -12.684 7.634 1.00 89.94 104 VAL A CA 1
ATOM 833 C C . VAL A 1 104 ? 8.249 -13.702 6.508 1.00 89.94 104 VAL A C 1
ATOM 835 O O . VAL A 1 104 ? 8.842 -14.776 6.571 1.00 89.94 104 VAL A O 1
ATOM 838 N N . TYR A 1 105 ? 7.492 -13.357 5.466 1.00 85.62 105 TYR A N 1
ATOM 839 C CA . TYR A 1 105 ? 7.128 -14.273 4.382 1.00 85.62 105 TYR A CA 1
ATOM 840 C C . TYR A 1 105 ? 7.885 -13.995 3.066 1.00 85.62 105 TYR A C 1
ATOM 842 O O . TYR A 1 105 ? 7.415 -14.334 1.986 1.00 85.62 105 TYR A O 1
ATOM 850 N N . SER A 1 106 ? 9.096 -13.435 3.155 1.00 71.88 106 SER A N 1
ATOM 851 C CA . SER A 1 106 ? 9.924 -12.911 2.045 1.00 71.88 106 SER A CA 1
ATOM 852 C C . SER A 1 106 ? 10.290 -13.881 0.905 1.00 71.88 106 SER A C 1
ATOM 854 O O . SER A 1 106 ? 10.831 -13.461 -0.129 1.00 71.88 106 SER A O 1
ATOM 856 N N . GLN A 1 107 ? 10.043 -15.182 1.086 1.00 75.69 107 GLN A N 1
ATOM 857 C CA . GLN A 1 107 ? 10.225 -16.204 0.047 1.00 75.69 107 GLN A CA 1
ATOM 858 C C . GLN A 1 107 ? 9.121 -16.142 -1.012 1.00 75.69 107 GLN A C 1
ATOM 860 O O . GLN A 1 107 ? 9.364 -16.428 -2.184 1.00 75.69 107 GLN A O 1
ATOM 865 N N . GLU A 1 108 ? 7.922 -15.728 -0.613 1.00 75.12 108 GLU A N 1
ATOM 866 C CA . GLU A 1 108 ? 6.797 -15.507 -1.504 1.00 75.12 108 GLU A CA 1
ATOM 867 C C . GLU A 1 108 ? 6.796 -14.017 -1.856 1.00 75.12 108 GLU A C 1
ATOM 869 O O . GLU A 1 108 ? 6.705 -13.157 -0.988 1.00 75.12 108 GLU A O 1
ATOM 874 N N . ARG A 1 109 ? 7.034 -13.683 -3.128 1.00 75.75 109 ARG A N 1
ATOM 875 C CA . ARG A 1 109 ? 7.194 -12.290 -3.568 1.00 75.75 109 ARG A CA 1
ATOM 876 C C . ARG A 1 109 ? 6.178 -11.944 -4.623 1.00 75.75 109 ARG A C 1
ATOM 878 O O . ARG A 1 109 ? 5.883 -12.757 -5.503 1.00 75.75 109 ARG A O 1
ATOM 885 N N . SER A 1 110 ? 5.749 -10.689 -4.600 1.00 77.00 110 SER A N 1
ATOM 886 C CA . SER A 1 110 ? 4.896 -10.152 -5.644 1.00 77.00 110 SER A CA 1
ATOM 887 C C . SER A 1 110 ? 5.657 -10.058 -6.956 1.00 77.00 110 SER A C 1
ATOM 889 O O . SER A 1 110 ? 6.375 -9.106 -7.209 1.00 77.00 110 SER A O 1
ATOM 891 N N . THR A 1 111 ? 5.524 -11.075 -7.801 1.00 82.94 111 THR A N 1
ATOM 892 C CA . THR A 1 111 ? 6.032 -11.067 -9.186 1.00 82.94 111 THR A CA 1
ATOM 893 C C . THR A 1 111 ? 4.928 -10.761 -10.190 1.00 82.94 111 THR A C 1
ATOM 895 O O . THR A 1 111 ? 5.203 -10.541 -11.372 1.00 82.94 111 THR A O 1
ATOM 898 N N . ARG A 1 112 ? 3.679 -10.734 -9.714 1.00 91.50 112 ARG A N 1
ATOM 899 C CA . ARG A 1 112 ? 2.472 -10.413 -10.467 1.00 91.50 112 ARG A CA 1
ATOM 900 C C . ARG A 1 112 ? 1.873 -9.106 -9.973 1.00 91.50 112 ARG A C 1
ATOM 902 O O . ARG A 1 112 ? 2.000 -8.757 -8.801 1.00 91.50 112 ARG A O 1
ATOM 909 N N . HIS A 1 113 ? 1.214 -8.393 -10.876 1.00 94.44 113 HIS A N 1
ATOM 910 C CA . HIS A 1 113 ? 0.481 -7.182 -10.537 1.00 94.44 113 HIS A CA 1
ATOM 911 C C . HIS A 1 113 ? -0.909 -7.192 -11.163 1.00 94.44 113 HIS A C 1
ATOM 913 O O . HIS A 1 113 ? -1.143 -7.849 -12.176 1.00 94.44 113 HIS A O 1
ATOM 919 N N . HIS A 1 114 ? -1.819 -6.439 -10.556 1.00 94.69 114 HIS A N 1
ATOM 920 C CA . HIS A 1 114 ? -3.159 -6.214 -11.072 1.00 94.69 114 HIS A CA 1
ATOM 921 C C . HIS A 1 114 ? -3.477 -4.722 -10.982 1.00 94.69 114 HIS A C 1
ATOM 923 O O . HIS A 1 114 ? -3.447 -4.128 -9.903 1.00 94.69 114 HIS A O 1
ATOM 929 N N . VAL A 1 115 ? -3.757 -4.092 -12.123 1.00 93.31 115 VAL A N 1
ATOM 930 C CA . VAL A 1 115 ? -4.152 -2.679 -12.156 1.00 93.31 115 VAL A CA 1
ATOM 931 C C . VAL A 1 115 ? -5.652 -2.585 -11.909 1.00 93.31 115 VAL A C 1
ATOM 933 O O . VAL A 1 115 ? -6.438 -2.975 -12.769 1.00 93.31 115 VAL A O 1
ATOM 936 N N . LEU A 1 116 ? -6.049 -2.042 -10.759 1.00 93.06 116 LEU A N 1
ATOM 937 C CA . LEU A 1 116 ? -7.458 -1.832 -10.435 1.00 93.06 116 LEU A CA 1
ATOM 938 C C . LEU A 1 116 ? -7.976 -0.621 -11.228 1.00 93.06 116 LEU A C 1
ATOM 940 O O . LEU A 1 116 ? -7.437 0.483 -11.069 1.00 93.06 116 LEU A O 1
ATOM 944 N N . PRO A 1 117 ? -8.973 -0.786 -12.116 1.00 90.56 117 PRO A N 1
ATOM 945 C CA . PRO A 1 117 ? -9.549 0.337 -12.849 1.00 90.56 117 PRO A CA 1
ATOM 946 C C . PRO A 1 117 ? -10.329 1.245 -11.888 1.00 90.56 117 PRO A C 1
ATOM 948 O O . PRO A 1 117 ? -10.661 0.807 -10.798 1.00 90.56 117 PRO A O 1
ATOM 951 N N . PRO A 1 118 ? -10.652 2.495 -12.261 1.00 88.75 118 PRO A N 1
ATOM 952 C CA . PRO A 1 118 ? -11.560 3.322 -11.467 1.00 88.75 118 PRO A CA 1
ATOM 953 C C . PRO A 1 118 ? -12.891 2.612 -11.208 1.00 88.75 118 PRO A C 1
ATOM 955 O O . PRO A 1 118 ? -13.377 1.899 -12.090 1.00 88.75 118 PRO A O 1
ATOM 958 N N . LEU A 1 119 ? -13.499 2.863 -10.045 1.00 86.62 119 LEU A N 1
ATOM 959 C CA . LEU A 1 119 ? -14.752 2.216 -9.650 1.00 86.62 119 LEU A CA 1
ATOM 960 C C . LEU A 1 119 ? -15.891 2.471 -10.646 1.00 86.62 119 LEU A C 1
ATOM 962 O O . LEU A 1 119 ? -16.702 1.577 -10.853 1.00 86.62 119 LEU A O 1
ATOM 966 N N . GLU A 1 120 ? -15.926 3.623 -11.335 1.00 84.44 120 GLU A N 1
ATOM 967 C CA . GLU A 1 120 ? -16.966 3.889 -12.346 1.00 84.44 120 GLU A CA 1
ATOM 968 C C . GLU A 1 120 ? -16.894 2.935 -13.551 1.00 84.44 120 GLU A C 1
ATOM 970 O O . GLU A 1 120 ? -17.861 2.792 -14.294 1.00 84.44 120 GLU A O 1
ATOM 975 N N . HIS A 1 121 ? -15.743 2.292 -13.756 1.00 82.62 121 HIS A N 1
ATOM 976 C CA . HIS A 1 121 ? -15.485 1.356 -14.848 1.00 82.62 121 HIS A CA 1
ATOM 977 C C . HIS A 1 121 ? -15.303 -0.086 -14.353 1.00 82.62 121 HIS A C 1
ATOM 979 O O . HIS A 1 121 ? -14.891 -0.946 -15.135 1.00 82.62 121 HIS A O 1
ATOM 985 N N . PHE A 1 122 ? -15.541 -0.350 -13.066 1.00 82.12 122 PHE A N 1
ATOM 986 C CA . PHE A 1 122 ? -15.368 -1.667 -12.468 1.00 82.12 122 PHE A CA 1
ATOM 987 C C . PHE A 1 122 ? -16.715 -2.388 -12.395 1.00 82.12 122 PHE A C 1
ATOM 989 O O . PHE A 1 122 ? -17.625 -1.946 -11.699 1.00 82.12 122 PHE A O 1
ATOM 996 N N . SER A 1 123 ? -16.856 -3.478 -13.150 1.00 74.44 123 SER A N 1
ATOM 997 C CA . SER A 1 123 ? -18.129 -4.195 -13.300 1.00 74.44 123 SER A CA 1
ATOM 998 C C . SER A 1 123 ? -18.191 -5.525 -12.552 1.00 74.44 123 SER A C 1
ATOM 1000 O O . SER A 1 123 ? -19.281 -5.970 -12.209 1.00 74.44 123 SER A O 1
ATOM 1002 N N . GLU A 1 124 ? -17.050 -6.166 -12.301 1.00 88.00 124 GLU A N 1
ATOM 1003 C CA . GLU A 1 124 ? -16.989 -7.516 -11.738 1.00 88.00 124 GLU A CA 1
ATOM 1004 C C . GLU A 1 124 ? -15.949 -7.582 -10.632 1.00 88.00 124 GLU A C 1
ATOM 1006 O O . GLU A 1 124 ? -14.773 -7.313 -10.868 1.00 88.00 124 GLU A O 1
ATOM 1011 N N . ARG A 1 125 ? -16.396 -7.969 -9.435 1.00 92.50 125 ARG A N 1
ATOM 1012 C CA . ARG A 1 125 ? -15.518 -8.230 -8.297 1.00 92.50 125 ARG A CA 1
ATOM 1013 C C . ARG A 1 125 ? -14.555 -9.370 -8.608 1.00 92.50 125 ARG A C 1
ATOM 1015 O O . ARG A 1 125 ? -14.921 -10.350 -9.254 1.00 92.50 125 ARG A O 1
ATOM 1022 N N . ILE A 1 126 ? -13.337 -9.241 -8.101 1.00 94.38 126 ILE A N 1
ATOM 1023 C CA . 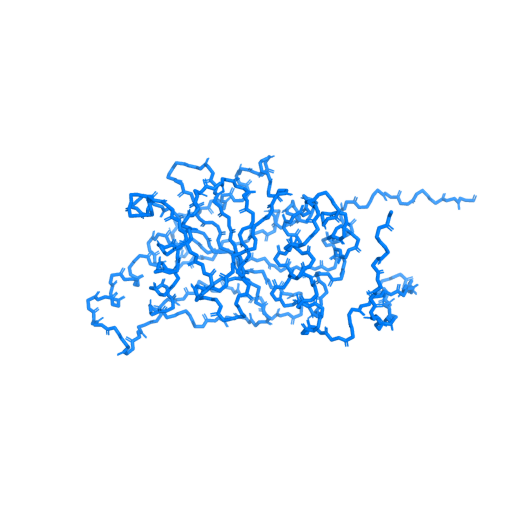ILE A 1 126 ? -12.262 -10.214 -8.284 1.00 94.38 126 ILE A CA 1
ATOM 1024 C C . ILE A 1 126 ? -11.985 -10.962 -6.985 1.00 94.38 126 ILE A C 1
ATOM 1026 O O . ILE A 1 126 ? -12.225 -10.453 -5.889 1.00 94.38 126 ILE A O 1
ATOM 1030 N N . ASP A 1 127 ? -11.449 -12.169 -7.102 1.00 94.88 127 ASP A N 1
ATOM 1031 C CA . ASP A 1 127 ? -10.984 -12.908 -5.936 1.00 94.88 127 ASP A CA 1
ATOM 1032 C C . ASP A 1 127 ? -9.655 -12.337 -5.435 1.00 94.88 127 ASP A C 1
ATOM 1034 O O . ASP A 1 127 ? -8.840 -11.801 -6.196 1.00 94.88 127 ASP A O 1
ATOM 1038 N N . VAL A 1 128 ? -9.439 -12.441 -4.125 1.00 93.88 128 VAL A N 1
ATOM 1039 C CA . VAL A 1 128 ? -8.157 -12.083 -3.520 1.00 93.88 128 VAL A CA 1
ATOM 1040 C C . VAL A 1 128 ? -7.106 -13.104 -3.945 1.00 93.88 128 VAL A C 1
ATOM 1042 O O . VAL A 1 128 ? -7.219 -14.295 -3.662 1.00 93.88 128 VAL A O 1
ATOM 1045 N N . GLU A 1 129 ? -6.047 -12.619 -4.583 1.00 94.69 129 GLU A N 1
ATOM 1046 C CA . GLU A 1 129 ? -4.844 -13.389 -4.869 1.00 94.69 129 GLU A CA 1
ATOM 1047 C C . GLU A 1 129 ? -3.714 -12.935 -3.936 1.00 94.69 129 GLU A C 1
ATOM 1049 O O . GLU A 1 129 ? -3.399 -11.745 -3.819 1.00 94.69 129 GLU A O 1
ATOM 1054 N N . PHE A 1 130 ? -3.073 -13.899 -3.277 1.00 93.69 130 PHE A N 1
ATOM 1055 C CA . PHE A 1 130 ? -1.919 -13.627 -2.427 1.00 93.69 130 PHE A CA 1
ATOM 1056 C C . PHE A 1 130 ? -0.709 -13.229 -3.267 1.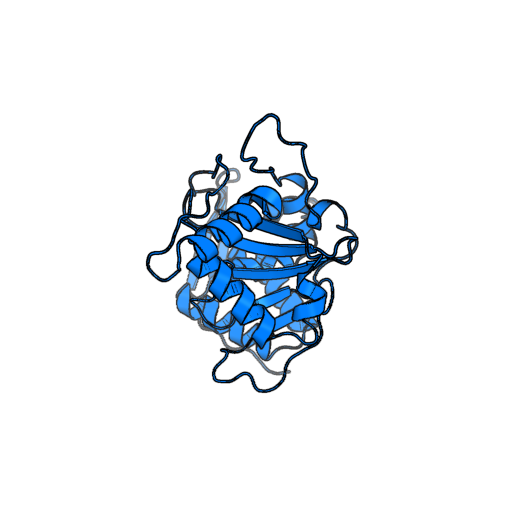00 93.69 130 PHE A C 1
ATOM 1058 O O . PHE A 1 130 ? -0.472 -13.788 -4.340 1.00 93.69 130 PHE A O 1
ATOM 1065 N N . TRP A 1 131 ? 0.069 -12.271 -2.761 1.00 93.06 131 TRP A N 1
ATOM 1066 C CA . TRP A 1 131 ? 1.279 -11.766 -3.416 1.00 93.06 131 TRP A CA 1
ATOM 1067 C C . TRP A 1 131 ? 1.040 -11.219 -4.827 1.00 93.06 131 TRP A C 1
ATOM 1069 O O . TRP A 1 131 ? 1.940 -11.184 -5.661 1.00 93.06 131 TRP A O 1
ATOM 1079 N N . VAL A 1 132 ? -0.174 -10.762 -5.123 1.00 95.62 132 VAL A N 1
ATOM 1080 C CA . VAL A 1 132 ? -0.424 -9.928 -6.297 1.00 95.62 132 VAL A CA 1
ATOM 1081 C C . VAL A 1 132 ? -0.370 -8.475 -5.860 1.00 95.62 132 VAL A C 1
ATOM 1083 O O . VAL A 1 132 ? -1.074 -8.063 -4.941 1.00 95.62 132 VAL A O 1
ATOM 1086 N N . LEU A 1 133 ? 0.482 -7.688 -6.520 1.00 96.44 133 LEU A N 1
ATOM 1087 C CA . LEU A 1 133 ? 0.548 -6.252 -6.289 1.00 96.44 133 LEU A CA 1
ATOM 1088 C C . LEU A 1 133 ? -0.649 -5.566 -6.959 1.00 96.44 133 LEU A C 1
ATOM 1090 O O . LEU A 1 133 ? -0.649 -5.325 -8.169 1.00 96.44 133 LEU A O 1
ATOM 1094 N N . TYR A 1 134 ? -1.658 -5.227 -6.166 1.00 96.12 134 TYR A N 1
ATOM 1095 C CA . TYR A 1 134 ? -2.791 -4.424 -6.597 1.00 96.12 134 TYR A CA 1
ATOM 1096 C C . TYR A 1 134 ? -2.383 -2.956 -6.658 1.00 96.12 134 TYR A C 1
ATOM 1098 O O . TYR A 1 134 ? -1.960 -2.352 -5.671 1.00 96.12 134 TYR A O 1
ATOM 1106 N N . THR A 1 135 ? -2.503 -2.375 -7.847 1.00 93.75 135 THR A N 1
ATOM 1107 C CA . THR A 1 135 ? -2.146 -0.978 -8.099 1.00 93.75 135 THR A CA 1
ATOM 1108 C C . THR A 1 135 ? -3.382 -0.223 -8.576 1.00 93.75 135 THR A C 1
ATOM 1110 O O . THR A 1 135 ? -3.894 -0.504 -9.661 1.00 93.75 135 THR A O 1
ATOM 1113 N N . PRO A 1 136 ? -3.915 0.723 -7.790 1.00 91.44 136 PRO A N 1
ATOM 1114 C CA . PRO A 1 136 ? -5.060 1.503 -8.223 1.00 91.44 136 PRO A CA 1
ATOM 1115 C C . PRO A 1 136 ? -4.686 2.370 -9.422 1.00 91.44 136 PRO A C 1
ATOM 1117 O O . PRO A 1 136 ? -3.604 2.949 -9.463 1.00 91.44 136 PRO A O 1
ATOM 1120 N N . TRP A 1 137 ? -5.580 2.497 -10.400 1.00 86.88 137 TRP A N 1
ATOM 1121 C CA . TRP A 1 137 ? -5.403 3.418 -11.525 1.00 86.88 137 TRP A CA 1
ATOM 1122 C C . TRP A 1 137 ? -5.678 4.870 -11.118 1.00 86.88 137 TRP A C 1
ATOM 1124 O O . TRP A 1 137 ? -4.941 5.780 -11.496 1.00 86.88 137 TRP A O 1
ATOM 1134 N N . ALA A 1 138 ? -6.729 5.105 -10.329 1.00 82.69 138 ALA A N 1
ATOM 1135 C CA . ALA A 1 138 ? -7.162 6.444 -9.928 1.00 82.69 138 ALA A CA 1
ATOM 1136 C C . ALA A 1 138 ? -6.090 7.142 -9.085 1.00 82.69 138 ALA A C 1
ATOM 1138 O O . ALA A 1 138 ? -5.613 6.553 -8.123 1.00 82.69 138 ALA A O 1
ATOM 1139 N N . ALA A 1 139 ? -5.693 8.372 -9.436 1.00 77.88 139 ALA A N 1
ATOM 1140 C CA . ALA A 1 139 ? -4.606 9.115 -8.778 1.00 77.88 139 ALA A CA 1
ATOM 1141 C C . ALA A 1 139 ? -4.865 9.385 -7.280 1.00 77.88 139 ALA A C 1
ATOM 1143 O O . ALA A 1 139 ? -3.937 9.423 -6.483 1.00 77.88 139 ALA A O 1
ATOM 1144 N N . ASN A 1 140 ? -6.134 9.533 -6.918 1.00 82.19 140 ASN A N 1
ATOM 1145 C CA . ASN A 1 140 ? -6.656 9.869 -5.596 1.00 82.19 140 ASN A CA 1
ATOM 1146 C C . ASN A 1 140 ? -7.221 8.648 -4.852 1.00 82.19 140 ASN A C 1
ATOM 1148 O O . ASN A 1 140 ? -8.155 8.789 -4.067 1.00 82.19 140 ASN A O 1
ATOM 1152 N N . PHE A 1 141 ? -6.707 7.451 -5.137 1.00 88.31 141 PHE A N 1
ATOM 1153 C CA . PHE A 1 141 ? -7.111 6.259 -4.405 1.00 88.31 141 PHE A CA 1
ATOM 1154 C C . PHE A 1 141 ? -6.821 6.435 -2.902 1.00 88.31 141 PHE A C 1
ATOM 1156 O O . PHE A 1 141 ? -5.759 6.958 -2.550 1.00 88.31 141 PHE A O 1
ATOM 1163 N N . PRO A 1 142 ? -7.762 6.068 -2.017 1.00 91.44 142 PRO A N 1
ATOM 1164 C CA . PRO A 1 142 ? -7.644 6.372 -0.600 1.00 91.44 142 PRO A CA 1
ATOM 1165 C C . PRO A 1 142 ? -6.533 5.559 0.073 1.00 91.44 142 PRO A C 1
ATOM 1167 O O . PRO A 1 142 ? -6.268 4.411 -0.275 1.00 91.44 142 PRO A O 1
ATOM 1170 N N . LEU A 1 143 ? -5.938 6.169 1.100 1.00 92.75 143 LEU A N 1
ATOM 1171 C CA . LEU A 1 143 ? -4.979 5.606 2.057 1.00 92.75 143 LEU A CA 1
ATOM 1172 C C . LEU A 1 143 ? -3.604 5.167 1.517 1.00 92.75 143 LEU A C 1
ATOM 1174 O O . LEU A 1 143 ? -2.598 5.497 2.153 1.00 92.75 143 LEU A O 1
ATOM 1178 N N . VAL A 1 144 ? -3.547 4.435 0.402 1.00 93.50 144 VAL A N 1
ATOM 1179 C CA . VAL A 1 144 ? -2.341 3.758 -0.107 1.00 93.50 144 VAL A CA 1
ATOM 1180 C C . VAL A 1 144 ? -2.140 3.962 -1.609 1.00 93.50 144 VAL A C 1
ATOM 1182 O O . VAL A 1 144 ? -3.062 4.250 -2.364 1.00 93.50 144 VAL A O 1
ATOM 1185 N N . ASP A 1 145 ? -0.906 3.764 -2.053 1.00 92.00 145 ASP A N 1
ATOM 1186 C CA . ASP A 1 145 ? -0.466 3.887 -3.443 1.00 92.00 145 ASP A CA 1
ATOM 1187 C C . ASP A 1 145 ? -0.491 2.554 -4.210 1.00 92.00 145 ASP A C 1
ATOM 1189 O O . ASP A 1 145 ? -0.520 2.527 -5.442 1.00 92.00 145 ASP A O 1
ATOM 1193 N N . GLY A 1 146 ? -0.513 1.452 -3.465 1.00 94.50 146 GLY A N 1
ATOM 1194 C CA . GLY A 1 146 ? -0.811 0.091 -3.893 1.00 94.50 146 GLY A CA 1
ATOM 1195 C C . GLY A 1 146 ? -0.740 -0.842 -2.691 1.00 94.50 146 GLY A C 1
ATOM 1196 O O . GLY A 1 146 ? -0.374 -0.419 -1.597 1.00 94.50 146 GLY A O 1
ATOM 1197 N N . PHE A 1 147 ? -1.134 -2.095 -2.856 1.00 96.75 147 PHE A N 1
ATOM 1198 C CA . PHE A 1 147 ? -1.197 -3.048 -1.750 1.00 96.75 147 PHE A CA 1
ATOM 1199 C C . PHE A 1 147 ? -1.141 -4.486 -2.261 1.00 96.75 147 PHE A C 1
ATOM 1201 O O . PHE A 1 147 ? -1.302 -4.743 -3.452 1.00 96.75 147 PHE A O 1
ATOM 1208 N N . PHE A 1 148 ? -0.907 -5.432 -1.364 1.00 96.62 148 PHE A N 1
ATOM 1209 C CA . PHE A 1 148 ? -1.006 -6.863 -1.643 1.00 96.62 148 PHE A CA 1
ATOM 1210 C C . PHE A 1 148 ? -1.460 -7.608 -0.388 1.00 96.62 148 PHE A C 1
ATOM 1212 O O . PHE A 1 148 ? -1.366 -7.087 0.725 1.00 96.62 148 PHE A O 1
ATOM 1219 N N . PHE A 1 149 ? -1.950 -8.831 -0.575 1.00 95.69 149 PHE A N 1
ATOM 1220 C CA . PHE A 1 149 ? -2.342 -9.709 0.523 1.00 95.69 149 PHE A CA 1
ATOM 1221 C C . PHE A 1 149 ? -1.269 -10.761 0.769 1.00 95.69 149 PHE A C 1
ATOM 1223 O O . PHE A 1 149 ? -0.753 -11.369 -0.171 1.00 95.69 149 PHE A O 1
ATOM 1230 N N . VAL A 1 150 ? -0.958 -10.989 2.038 1.00 94.56 150 VAL A N 1
ATOM 1231 C CA . VAL A 1 150 ? -0.032 -12.021 2.498 1.00 94.56 150 VAL A CA 1
ATOM 1232 C C . VAL A 1 150 ? -0.830 -13.161 3.110 1.00 94.56 150 VAL A C 1
ATOM 1234 O O . VAL A 1 150 ? -1.749 -12.942 3.904 1.00 94.56 150 VAL A O 1
ATOM 1237 N N . LYS A 1 151 ? -0.464 -14.392 2.744 1.00 91.69 151 LYS A N 1
ATOM 1238 C CA . LYS A 1 151 ? -1.071 -15.612 3.275 1.00 91.69 151 LYS A CA 1
ATOM 1239 C C . LYS A 1 151 ? -0.541 -15.917 4.682 1.00 91.69 151 LYS A C 1
ATOM 1241 O O . LYS A 1 151 ? 0.259 -16.826 4.881 1.00 91.69 151 LYS A O 1
ATOM 1246 N N . SER A 1 152 ? -0.984 -15.131 5.652 1.00 90.75 152 SER A N 1
ATOM 1247 C CA . SER A 1 152 ? -0.701 -15.287 7.082 1.00 90.75 152 SER A CA 1
ATOM 1248 C C . SER A 1 152 ? -1.946 -15.736 7.854 1.00 90.75 152 SER A C 1
ATOM 1250 O O . SER A 1 152 ? -3.024 -15.884 7.277 1.00 90.75 152 SER A O 1
ATOM 1252 N N . ASN A 1 153 ? -1.800 -15.979 9.159 1.00 87.75 153 ASN A N 1
ATOM 1253 C CA . ASN A 1 153 ? -2.921 -16.250 10.057 1.00 87.75 153 ASN A CA 1
ATOM 1254 C C . ASN A 1 153 ? -2.853 -15.327 11.291 1.00 87.75 153 ASN A C 1
ATOM 1256 O O . ASN A 1 153 ? -1.988 -15.555 12.142 1.00 87.75 153 ASN A O 1
ATOM 1260 N N . PRO A 1 154 ? -3.724 -14.307 11.401 1.00 89.31 154 PRO A N 1
ATOM 1261 C CA . PRO A 1 154 ? -4.715 -13.862 10.406 1.00 89.31 154 PRO A CA 1
ATOM 1262 C C . PRO A 1 154 ? -4.098 -13.410 9.071 1.00 89.31 154 PRO A C 1
ATOM 1264 O O . PRO A 1 154 ? -2.908 -13.092 9.011 1.00 89.31 154 PRO A O 1
ATOM 1267 N N . MET A 1 155 ? -4.899 -13.377 7.998 1.00 93.06 155 MET A N 1
ATOM 1268 C CA . MET A 1 155 ? -4.483 -12.820 6.701 1.00 93.06 155 MET A CA 1
ATOM 1269 C C . MET A 1 155 ? -4.047 -11.362 6.885 1.00 93.06 155 MET A C 1
ATOM 1271 O O . MET A 1 155 ? -4.664 -10.642 7.669 1.00 93.06 155 MET A O 1
ATOM 1275 N N . THR A 1 156 ? -3.018 -10.918 6.157 1.00 95.38 156 THR A N 1
ATOM 1276 C CA . THR A 1 156 ? -2.504 -9.545 6.278 1.00 95.38 156 THR A CA 1
ATOM 1277 C C . THR A 1 156 ? -2.624 -8.783 4.965 1.00 95.38 156 THR A C 1
ATOM 1279 O O . THR A 1 156 ? -2.102 -9.215 3.936 1.00 95.38 156 THR A O 1
ATOM 1282 N N . LEU A 1 157 ? -3.265 -7.614 5.004 1.00 97.06 157 LEU A N 1
ATOM 1283 C CA . LEU A 1 157 ? -3.188 -6.608 3.948 1.00 97.06 157 LEU A CA 1
ATOM 1284 C C . LEU A 1 157 ? -1.955 -5.741 4.196 1.00 97.06 157 LEU A C 1
ATOM 1286 O O . LEU A 1 157 ? -1.865 -5.066 5.220 1.00 97.06 157 LEU A O 1
ATOM 1290 N N . VAL A 1 158 ? -1.027 -5.728 3.241 1.00 97.12 158 VAL A N 1
ATOM 1291 C CA . VAL A 1 158 ? 0.148 -4.852 3.270 1.00 97.12 158 VAL A CA 1
ATOM 1292 C C . VAL A 1 158 ? -0.073 -3.697 2.301 1.00 97.12 158 VAL A C 1
ATOM 1294 O O . VAL A 1 158 ? -0.020 -3.858 1.081 1.00 97.12 158 VAL A O 1
ATOM 1297 N N . GLY A 1 159 ? -0.340 -2.521 2.856 1.00 96.69 159 GLY A N 1
ATOM 1298 C CA . GLY A 1 159 ? -0.486 -1.264 2.142 1.00 96.69 159 GLY A CA 1
ATOM 1299 C C . GLY A 1 159 ? 0.858 -0.577 1.939 1.00 96.69 159 GLY A C 1
ATOM 1300 O O . GLY A 1 159 ? 1.628 -0.389 2.875 1.00 96.69 159 GLY A O 1
ATOM 1301 N N . LEU A 1 160 ? 1.134 -0.159 0.711 1.00 94.56 160 LEU A N 1
ATOM 1302 C CA . LEU A 1 160 ? 2.322 0.594 0.341 1.00 94.56 160 LEU A CA 1
ATOM 1303 C C . LEU A 1 160 ? 1.932 2.051 0.137 1.00 94.56 160 LEU A C 1
ATOM 1305 O O . LEU A 1 160 ? 1.084 2.354 -0.702 1.00 94.56 160 LEU A O 1
ATOM 1309 N N . ARG A 1 161 ? 2.565 2.964 0.870 1.00 90.94 161 ARG A N 1
ATOM 1310 C CA . ARG A 1 161 ? 2.347 4.403 0.723 1.00 90.94 161 ARG A CA 1
ATOM 1311 C C . ARG A 1 161 ? 3.650 5.094 0.361 1.00 90.94 161 ARG A C 1
ATOM 1313 O O . ARG A 1 161 ? 4.587 5.121 1.154 1.00 90.94 161 ARG A O 1
ATOM 1320 N N . MET A 1 162 ? 3.704 5.644 -0.842 1.00 87.44 162 MET A N 1
ATOM 1321 C CA . MET A 1 162 ? 4.842 6.392 -1.357 1.00 87.44 162 MET A CA 1
ATOM 1322 C C . MET A 1 162 ? 4.748 7.819 -0.820 1.00 87.44 162 MET A C 1
ATOM 1324 O O . MET A 1 162 ? 3.917 8.615 -1.255 1.00 87.44 162 MET A O 1
ATOM 1328 N N . ALA A 1 163 ? 5.584 8.150 0.157 1.00 72.50 163 ALA A N 1
ATOM 1329 C CA . ALA A 1 163 ? 5.550 9.447 0.819 1.00 72.50 163 ALA A CA 1
ATOM 1330 C C . ALA A 1 163 ? 6.757 10.293 0.400 1.00 72.50 163 ALA A C 1
ATOM 1332 O O . ALA A 1 163 ? 7.908 9.903 0.583 1.00 72.50 163 ALA A O 1
ATOM 1333 N N . THR A 1 164 ? 6.504 11.489 -0.134 1.00 60.34 164 THR A N 1
ATOM 1334 C CA . THR A 1 164 ? 7.554 12.496 -0.371 1.00 60.34 164 THR A CA 1
ATOM 1335 C C . THR A 1 164 ? 7.792 13.387 0.853 1.00 60.34 164 THR A C 1
ATOM 1337 O O . THR A 1 164 ? 8.821 14.059 0.923 1.00 60.34 164 THR A O 1
ATOM 1340 N N . ALA A 1 165 ? 6.882 13.374 1.833 1.00 59.47 165 ALA A N 1
ATOM 1341 C CA . ALA A 1 165 ? 6.926 14.192 3.044 1.00 59.47 165 ALA A CA 1
ATOM 1342 C C . ALA A 1 165 ? 7.065 13.346 4.326 1.00 59.47 165 ALA A C 1
ATOM 1344 O O . ALA A 1 165 ? 6.852 12.133 4.320 1.00 59.47 165 ALA A O 1
ATOM 1345 N N . GLY A 1 166 ? 7.436 14.005 5.431 1.00 52.44 166 GLY A N 1
ATOM 1346 C CA . GLY A 1 166 ? 7.735 13.388 6.733 1.00 52.44 166 GLY A CA 1
ATOM 1347 C C . GLY A 1 166 ? 6.534 12.968 7.588 1.00 52.44 166 GLY A C 1
ATOM 1348 O O . GLY A 1 166 ? 6.728 12.557 8.727 1.00 52.44 166 GLY A O 1
ATOM 1349 N N . GLY A 1 167 ? 5.311 13.079 7.069 1.00 60.06 167 GLY A N 1
ATOM 1350 C CA . GLY A 1 167 ? 4.086 12.681 7.759 1.00 60.06 167 GLY A CA 1
ATOM 1351 C C . GLY A 1 167 ? 2.847 13.045 6.947 1.00 60.06 167 GLY A C 1
ATOM 1352 O O . GLY A 1 167 ? 2.862 13.996 6.161 1.00 60.06 167 GLY A O 1
ATOM 1353 N N . HIS A 1 168 ? 1.769 12.285 7.126 1.00 63.38 168 HIS A N 1
ATOM 1354 C CA . HIS A 1 168 ? 0.487 12.559 6.484 1.00 63.38 168 HIS A CA 1
ATOM 1355 C C . HIS A 1 168 ? -0.652 12.390 7.482 1.00 63.38 168 HIS A C 1
ATOM 1357 O O . HIS A 1 168 ? -0.738 11.380 8.176 1.00 63.38 168 HIS A O 1
ATOM 1363 N N . HIS A 1 169 ? -1.576 13.350 7.494 1.00 72.44 169 HIS A N 1
ATOM 1364 C CA . HIS A 1 169 ? -2.819 13.211 8.241 1.00 72.44 169 HIS A CA 1
ATOM 1365 C C . HIS A 1 169 ? -3.679 12.134 7.579 1.00 72.44 169 HIS A C 1
ATOM 1367 O O . HIS A 1 169 ? -4.202 12.328 6.481 1.00 72.44 169 HIS A O 1
ATOM 1373 N N . THR A 1 170 ? -3.793 10.985 8.236 1.00 88.88 170 THR A N 1
ATOM 1374 C CA . THR A 1 170 ? -4.809 9.990 7.899 1.00 88.88 170 THR A CA 1
ATOM 1375 C C . THR A 1 170 ? -6.071 10.363 8.658 1.00 88.88 170 THR A C 1
ATOM 1377 O O . THR A 1 170 ? -6.004 10.649 9.850 1.00 88.88 170 THR A O 1
ATOM 1380 N N . THR A 1 171 ? -7.210 10.401 7.974 1.00 94.62 171 THR A N 1
ATOM 1381 C CA . THR A 1 171 ? -8.511 10.617 8.615 1.00 94.62 171 THR A CA 1
ATOM 1382 C C . THR A 1 171 ? -9.304 9.324 8.651 1.00 94.62 171 THR A C 1
ATOM 1384 O O . THR A 1 171 ? -9.147 8.468 7.776 1.00 94.62 171 THR A O 1
ATOM 1387 N N . THR A 1 172 ? -10.212 9.209 9.609 1.00 96.50 172 THR A N 1
ATOM 1388 C CA . THR A 1 172 ? -11.177 8.103 9.707 1.00 96.50 172 THR A CA 1
ATOM 1389 C C . THR A 1 172 ? -11.988 7.945 8.419 1.00 96.50 172 THR A C 1
ATOM 1391 O O . THR A 1 172 ? -12.164 6.836 7.922 1.00 96.50 172 THR A O 1
ATOM 1394 N N . SER A 1 173 ? -12.386 9.053 7.787 1.00 95.56 173 SER A N 1
ATOM 1395 C CA . SER A 1 173 ? -13.056 9.039 6.479 1.00 95.56 173 SER A CA 1
ATOM 1396 C C . SER A 1 173 ? -12.190 8.472 5.356 1.00 95.56 173 SER A C 1
ATOM 1398 O O . SER A 1 173 ? -12.713 7.776 4.492 1.00 95.56 173 SER A O 1
ATOM 1400 N N . THR A 1 174 ? -10.874 8.705 5.375 1.00 95.00 174 THR A N 1
ATOM 1401 C CA . THR A 1 174 ? -9.953 8.114 4.389 1.00 95.00 174 THR A CA 1
ATOM 1402 C C . THR A 1 174 ? -9.845 6.602 4.583 1.00 95.00 174 THR A C 1
ATOM 1404 O O . THR A 1 174 ? -9.846 5.856 3.606 1.00 95.00 174 THR A O 1
ATOM 1407 N N . VAL A 1 175 ? -9.778 6.139 5.837 1.00 95.88 175 VAL A N 1
ATOM 1408 C CA . VAL A 1 175 ? -9.737 4.703 6.159 1.00 95.88 175 VAL A CA 1
ATOM 1409 C C . VAL A 1 175 ? -11.044 4.024 5.740 1.00 95.88 175 VAL A C 1
ATOM 1411 O O . VAL A 1 175 ? -10.997 2.999 5.065 1.00 95.88 175 VAL A O 1
ATOM 1414 N N . ARG A 1 176 ? -12.197 4.638 6.039 1.00 96.00 176 ARG A N 1
ATOM 1415 C CA . ARG A 1 176 ? -13.517 4.162 5.594 1.00 96.00 176 ARG A CA 1
ATOM 1416 C C . ARG A 1 176 ? -13.625 4.080 4.072 1.00 96.00 176 ARG A C 1
ATOM 1418 O O . ARG A 1 176 ? -14.045 3.066 3.536 1.00 96.00 176 ARG A O 1
ATOM 1425 N N . GLN A 1 177 ? -13.218 5.126 3.357 1.00 95.50 177 GLN A N 1
ATOM 1426 C CA . GLN A 1 177 ? -13.254 5.114 1.891 1.00 95.50 177 GLN A CA 1
ATOM 1427 C C . GLN A 1 177 ? -12.384 3.998 1.312 1.00 95.50 177 GLN A C 1
ATOM 1429 O O . GLN A 1 177 ? -12.742 3.389 0.305 1.00 95.50 177 GLN A O 1
ATOM 1434 N N . PHE A 1 178 ? -11.244 3.710 1.942 1.00 95.62 178 PHE A N 1
ATOM 1435 C CA . PHE A 1 178 ? -10.400 2.600 1.528 1.00 95.62 178 PHE A CA 1
ATOM 1436 C C . PHE A 1 178 ? -11.070 1.243 1.770 1.00 95.62 178 PHE A C 1
ATOM 1438 O O . PHE A 1 178 ? -11.085 0.430 0.848 1.00 95.62 178 PHE A O 1
ATOM 1445 N N . THR A 1 179 ? -11.697 1.005 2.927 1.00 95.38 179 THR A N 1
ATOM 1446 C CA . THR A 1 179 ? -12.435 -0.251 3.170 1.00 95.38 179 THR A CA 1
ATOM 1447 C C . THR A 1 179 ? -13.625 -0.421 2.224 1.00 95.38 179 THR A C 1
ATOM 1449 O O . THR A 1 179 ? -13.832 -1.517 1.706 1.00 95.38 179 THR A O 1
ATOM 1452 N N . GLU A 1 180 ? -14.362 0.652 1.930 1.00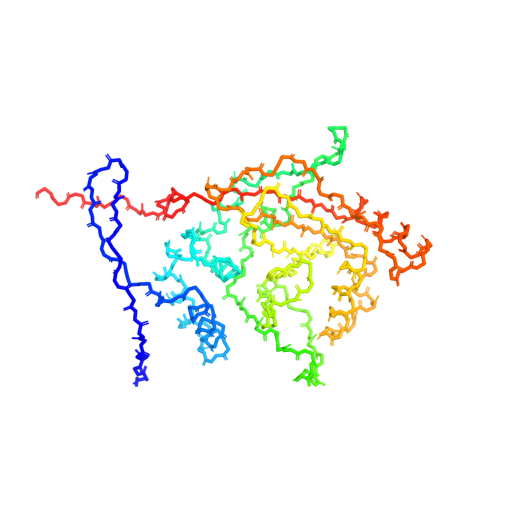 95.19 180 GLU A N 1
ATOM 1453 C CA . GLU A 1 180 ? -15.456 0.658 0.948 1.00 95.19 180 GLU A CA 1
ATOM 1454 C C . GLU A 1 180 ? -14.949 0.350 -0.469 1.00 95.19 180 GLU A C 1
ATOM 1456 O O . GLU A 1 180 ? -15.563 -0.439 -1.188 1.00 95.19 180 GLU A O 1
ATOM 1461 N N . CYS A 1 181 ? -13.793 0.902 -0.859 1.00 94.50 181 CYS A N 1
ATOM 1462 C CA . CYS A 1 181 ? -13.152 0.561 -2.129 1.00 94.50 181 CYS A CA 1
ATOM 1463 C C . CYS A 1 181 ? -12.803 -0.930 -2.191 1.00 94.50 181 CYS A C 1
ATOM 1465 O O . CYS A 1 181 ? -13.109 -1.581 -3.186 1.00 94.50 181 CYS A O 1
ATOM 1467 N N . LEU A 1 182 ? -12.189 -1.491 -1.146 1.00 95.19 182 LEU A N 1
ATOM 1468 C CA . LEU A 1 182 ? -11.848 -2.918 -1.108 1.00 95.19 182 LEU A CA 1
ATOM 1469 C C . LEU A 1 182 ? -13.101 -3.801 -1.204 1.00 95.19 182 LEU A C 1
ATOM 1471 O O . LEU A 1 182 ? -13.116 -4.745 -1.991 1.00 95.19 182 LEU A O 1
ATOM 1475 N N . ALA A 1 183 ? -14.179 -3.440 -0.502 1.00 95.12 183 ALA A N 1
ATOM 1476 C CA . ALA A 1 183 ? -15.469 -4.126 -0.590 1.00 95.12 183 ALA A CA 1
ATOM 1477 C C . ALA A 1 183 ? -16.091 -4.073 -1.995 1.00 95.12 183 ALA A C 1
ATOM 1479 O O . ALA A 1 183 ? -16.798 -4.994 -2.410 1.00 95.12 183 ALA A O 1
ATOM 1480 N N . ALA A 1 184 ? -15.839 -2.991 -2.732 1.00 94.81 184 ALA A N 1
ATOM 1481 C CA . ALA A 1 184 ? -16.289 -2.847 -4.107 1.00 94.81 184 ALA A CA 1
ATOM 1482 C C . ALA A 1 184 ? -15.453 -3.683 -5.089 1.00 94.81 184 ALA A C 1
ATOM 1484 O O . ALA A 1 184 ? -16.022 -4.186 -6.056 1.00 94.81 184 ALA A O 1
ATOM 1485 N N . TYR A 1 185 ? -14.147 -3.860 -4.842 1.00 95.00 185 TYR A N 1
ATOM 1486 C CA . TYR A 1 185 ? -13.260 -4.631 -5.721 1.00 95.00 185 TYR A CA 1
ATOM 1487 C C . TYR A 1 185 ? -13.306 -6.141 -5.491 1.00 95.00 185 TYR A C 1
ATOM 1489 O O . TYR A 1 185 ? -13.204 -6.887 -6.462 1.00 95.00 185 TYR A O 1
ATOM 1497 N N . PHE A 1 186 ? -13.433 -6.606 -4.247 1.00 95.62 186 PHE A N 1
ATOM 1498 C CA . PHE A 1 186 ? -13.151 -8.004 -3.910 1.00 95.62 186 PHE A CA 1
ATOM 1499 C C . PHE A 1 186 ? -14.391 -8.826 -3.547 1.00 95.62 186 PHE A C 1
ATOM 1501 O O . PHE A 1 186 ? -15.286 -8.376 -2.826 1.00 95.62 186 PHE A O 1
ATOM 1508 N N . ASN A 1 187 ? -14.429 -10.070 -4.025 1.00 94.62 187 ASN A N 1
ATOM 1509 C CA . ASN A 1 187 ? -15.417 -11.064 -3.608 1.00 94.62 187 ASN A CA 1
ATOM 1510 C C . ASN A 1 187 ? -15.209 -11.466 -2.145 1.00 94.62 187 ASN A C 1
ATOM 1512 O O . ASN A 1 187 ? -14.084 -11.495 -1.652 1.00 94.62 187 ASN A O 1
ATOM 1516 N N . GLY A 1 188 ? -16.305 -11.779 -1.446 1.00 91.19 188 GLY A N 1
ATOM 1517 C CA . GLY A 1 188 ? -16.251 -12.271 -0.064 1.00 91.19 188 GLY A CA 1
ATOM 1518 C C . GLY A 1 188 ? -15.673 -11.281 0.954 1.00 91.19 188 GLY A C 1
ATOM 1519 O O . GLY A 1 188 ? -15.340 -11.687 2.063 1.00 91.19 188 GLY A O 1
ATOM 1520 N N . TRP A 1 189 ? -15.549 -9.993 0.603 1.00 93.62 189 TRP A N 1
ATOM 1521 C CA . TRP A 1 189 ? -14.858 -9.008 1.439 1.00 93.62 189 TRP A CA 1
ATOM 1522 C C . TRP A 1 189 ? -15.403 -8.925 2.868 1.00 93.62 189 TRP A C 1
ATOM 1524 O O . TRP A 1 189 ? -14.614 -8.831 3.798 1.00 93.62 189 TRP A O 1
ATOM 1534 N N . GLU A 1 190 ? -16.723 -9.014 3.056 1.00 89.62 190 GLU A N 1
ATOM 1535 C CA . GLU A 1 190 ? -17.350 -8.956 4.385 1.00 89.62 190 GLU A CA 1
ATOM 1536 C C . GLU A 1 190 ? -16.848 -10.056 5.332 1.00 89.62 190 GLU A C 1
ATOM 1538 O O . GLU A 1 190 ? -16.678 -9.817 6.525 1.00 89.62 190 GLU A O 1
ATOM 1543 N N . GLU A 1 191 ? -16.607 -11.260 4.812 1.00 90.50 191 GLU A N 1
ATOM 1544 C CA . GLU A 1 191 ? -16.054 -12.367 5.590 1.00 90.50 191 GLU A CA 1
ATOM 1545 C C . GLU A 1 191 ? -14.547 -12.181 5.782 1.00 90.50 191 GLU A C 1
ATOM 1547 O O . GLU A 1 191 ? -14.053 -12.242 6.908 1.00 90.50 191 GLU A O 1
ATOM 1552 N N . LEU A 1 192 ? -13.832 -11.859 4.698 1.00 87.25 192 LEU A N 1
ATOM 1553 C CA . LEU A 1 192 ? -12.380 -11.672 4.701 1.00 87.25 192 LEU A CA 1
ATOM 1554 C C . LEU A 1 192 ? -11.922 -10.543 5.630 1.00 87.25 192 LEU A C 1
ATOM 1556 O O . LEU A 1 192 ? -10.846 -10.638 6.214 1.00 87.25 192 LEU A O 1
ATOM 1560 N N . SER A 1 193 ? -12.710 -9.475 5.773 1.00 88.75 193 SER A N 1
ATOM 1561 C CA . SER A 1 193 ? -12.326 -8.300 6.556 1.00 88.75 193 SER A CA 1
ATOM 1562 C C . SER A 1 193 ? -12.455 -8.487 8.068 1.00 88.75 193 SER A C 1
ATOM 1564 O O . SER A 1 193 ? -11.914 -7.667 8.805 1.00 88.75 193 SER A O 1
ATOM 1566 N N . ARG A 1 194 ? -13.170 -9.519 8.545 1.00 87.81 194 ARG A N 1
ATOM 1567 C CA . ARG A 1 194 ? -13.438 -9.720 9.986 1.00 87.81 194 ARG A CA 1
ATOM 1568 C C . ARG A 1 194 ? -12.165 -9.998 10.779 1.00 87.81 194 ARG A C 1
ATOM 1570 O O . ARG A 1 194 ? -11.980 -9.421 11.844 1.00 87.81 194 ARG A O 1
ATOM 1577 N N . ASP A 1 195 ? -11.282 -10.811 10.207 1.00 85.19 195 ASP A N 1
ATOM 1578 C CA . ASP A 1 195 ? -10.031 -11.249 10.827 1.00 85.19 195 ASP A CA 1
ATOM 1579 C C . ASP A 1 195 ? -8.817 -10.826 9.983 1.00 85.19 195 ASP A C 1
ATOM 1581 O O . ASP A 1 195 ? -7.874 -11.590 9.807 1.00 85.19 195 ASP A O 1
ATOM 1585 N N . LEU A 1 196 ? -8.842 -9.618 9.409 1.00 89.81 196 LEU A N 1
ATOM 1586 C CA . LEU A 1 196 ? -7.756 -9.091 8.578 1.00 89.81 196 LEU A CA 1
ATOM 1587 C C . LEU A 1 196 ? -6.812 -8.211 9.408 1.00 89.81 196 LEU A C 1
ATOM 1589 O O . LEU A 1 196 ? -7.221 -7.182 9.947 1.00 89.81 196 LEU A O 1
ATOM 1593 N N . SER A 1 197 ? -5.528 -8.562 9.450 1.00 91.81 197 SER A N 1
ATOM 1594 C CA . SER A 1 197 ? -4.476 -7.679 9.963 1.00 91.81 197 SER A CA 1
ATOM 1595 C C . SER A 1 197 ? -4.039 -6.683 8.898 1.00 91.81 197 SER A C 1
ATOM 1597 O O . SER A 1 197 ? -4.011 -6.994 7.706 1.00 91.81 197 SER A O 1
ATOM 1599 N N . TRP A 1 198 ? -3.712 -5.462 9.313 1.00 95.94 198 TRP A N 1
ATOM 1600 C CA . TRP A 1 198 ? -3.297 -4.402 8.401 1.00 95.94 198 TRP A CA 1
ATOM 1601 C C . TRP A 1 198 ? -1.876 -3.969 8.723 1.00 95.94 198 TRP A C 1
ATOM 1603 O O . TRP A 1 198 ? -1.527 -3.712 9.874 1.00 95.94 198 TRP A O 1
ATOM 1613 N N . GLU A 1 199 ? -1.062 -3.850 7.685 1.00 96.81 199 GLU A N 1
ATOM 1614 C CA . GLU A 1 199 ? 0.275 -3.285 7.771 1.00 96.81 199 GLU A CA 1
ATOM 1615 C C . GLU A 1 199 ? 0.418 -2.170 6.743 1.00 96.81 199 GLU A C 1
ATOM 1617 O O . GLU A 1 199 ? 0.118 -2.367 5.569 1.00 96.81 199 GLU A O 1
ATOM 1622 N N . ILE A 1 200 ? 0.899 -0.999 7.157 1.00 95.69 200 ILE A N 1
ATOM 1623 C CA . ILE A 1 200 ? 1.190 0.114 6.250 1.00 95.69 200 ILE A CA 1
ATOM 1624 C C . ILE A 1 200 ? 2.691 0.358 6.226 1.00 95.69 200 ILE A C 1
ATOM 1626 O O . ILE A 1 200 ? 3.295 0.681 7.247 1.00 95.69 200 ILE A O 1
ATOM 1630 N N . ILE A 1 201 ? 3.292 0.243 5.045 1.00 94.62 201 ILE A N 1
ATOM 1631 C CA . ILE A 1 201 ? 4.690 0.579 4.796 1.00 94.62 201 ILE A CA 1
ATOM 1632 C C . ILE A 1 201 ? 4.744 1.942 4.113 1.00 94.62 201 ILE A C 1
ATOM 1634 O O . ILE A 1 201 ? 4.361 2.103 2.952 1.00 94.62 201 ILE A O 1
ATOM 1638 N N . TYR A 1 202 ? 5.277 2.918 4.833 1.00 92.88 202 TYR A N 1
ATOM 1639 C CA . TYR A 1 202 ? 5.607 4.231 4.313 1.00 92.88 202 TYR A CA 1
ATOM 1640 C C . TYR A 1 202 ? 6.993 4.187 3.672 1.00 92.88 202 TYR A C 1
ATOM 1642 O O . TYR A 1 202 ? 8.017 4.036 4.341 1.00 92.88 202 TYR A O 1
ATOM 1650 N N . VAL A 1 203 ? 7.013 4.309 2.353 1.00 90.44 203 VAL A N 1
ATOM 1651 C CA . VAL A 1 203 ? 8.216 4.271 1.528 1.00 90.44 203 VAL A CA 1
ATOM 1652 C C . VAL A 1 203 ? 8.608 5.711 1.225 1.00 90.44 203 VAL A C 1
ATOM 1654 O O . VAL A 1 203 ? 7.945 6.390 0.440 1.00 90.44 203 VAL A O 1
ATOM 1657 N N . GLN A 1 204 ? 9.656 6.191 1.891 1.00 86.06 204 GLN A N 1
ATOM 1658 C CA . GLN A 1 204 ? 10.128 7.570 1.788 1.00 86.06 204 GLN A CA 1
ATOM 1659 C C . GLN A 1 204 ? 11.369 7.672 0.912 1.00 86.06 204 GLN A C 1
ATOM 1661 O O . GLN A 1 204 ? 12.229 6.796 0.928 1.00 86.06 204 GLN A O 1
ATOM 1666 N N . HIS A 1 205 ? 11.502 8.769 0.176 1.00 80.00 205 HIS A N 1
ATOM 1667 C CA . HIS A 1 205 ? 12.731 9.050 -0.558 1.00 80.00 205 HIS A CA 1
ATOM 1668 C C . HIS A 1 205 ? 13.859 9.498 0.397 1.00 80.00 205 HIS A C 1
ATOM 1670 O O . HIS A 1 205 ? 13.591 10.114 1.426 1.00 80.00 205 HIS A O 1
ATOM 1676 N N . ALA A 1 206 ? 15.128 9.249 0.050 1.00 78.00 206 ALA A N 1
ATOM 1677 C CA . ALA A 1 206 ? 16.301 9.630 0.857 1.00 78.00 206 ALA A CA 1
ATOM 1678 C C . ALA A 1 206 ? 16.384 11.117 1.228 1.00 78.00 206 ALA A C 1
ATOM 1680 O O . ALA A 1 206 ? 16.962 11.469 2.251 1.00 78.00 206 ALA A O 1
ATOM 1681 N N . ASN A 1 207 ? 15.814 11.982 0.393 1.00 76.12 207 ASN A N 1
ATOM 1682 C CA . ASN A 1 207 ? 15.804 13.428 0.617 1.00 76.12 207 ASN A CA 1
ATOM 1683 C C . ASN A 1 207 ? 14.569 13.905 1.403 1.00 76.12 207 ASN A C 1
ATOM 1685 O O . ASN A 1 207 ? 14.471 15.088 1.721 1.00 76.12 207 ASN A O 1
ATOM 1689 N N . SER A 1 208 ? 13.628 13.011 1.716 1.00 78.56 208 SER A N 1
ATOM 1690 C CA . SER A 1 208 ? 12.487 13.309 2.580 1.00 78.56 208 SER A CA 1
ATOM 1691 C C . SER A 1 208 ? 12.909 13.274 4.047 1.00 78.56 208 SER A C 1
ATOM 1693 O O . SER A 1 208 ? 13.744 12.465 4.446 1.00 78.56 208 SER A O 1
ATOM 1695 N N . THR A 1 209 ? 12.292 14.116 4.879 1.00 82.69 209 THR A N 1
ATOM 1696 C CA . THR A 1 209 ? 12.433 14.005 6.336 1.00 82.69 209 THR A CA 1
ATOM 1697 C C . THR A 1 209 ? 11.937 12.626 6.786 1.00 82.69 209 THR A C 1
ATOM 1699 O O . THR A 1 209 ? 10.765 12.317 6.545 1.00 82.69 209 THR A O 1
ATOM 1702 N N . PRO A 1 210 ? 12.782 11.799 7.430 1.00 79.38 210 PRO A N 1
ATOM 1703 C CA . PRO A 1 210 ? 12.369 10.481 7.883 1.00 79.38 210 PRO A CA 1
ATOM 1704 C C . PRO A 1 210 ? 11.218 10.582 8.875 1.00 79.38 210 PRO A C 1
ATOM 1706 O O . PRO A 1 210 ? 11.252 11.380 9.814 1.00 79.38 210 PRO A O 1
ATOM 1709 N N . MET A 1 211 ? 10.203 9.759 8.673 1.00 86.56 211 MET A N 1
ATOM 1710 C CA . MET A 1 211 ? 9.036 9.708 9.531 1.00 86.56 211 MET A CA 1
ATOM 1711 C C . MET A 1 211 ? 9.354 8.847 10.747 1.00 86.56 211 MET A C 1
ATOM 1713 O O . MET A 1 211 ? 9.553 7.638 10.633 1.00 86.56 211 MET A O 1
ATOM 1717 N N . ASN A 1 212 ? 9.450 9.480 11.912 1.00 87.06 212 ASN A N 1
ATOM 1718 C CA . ASN A 1 212 ? 9.866 8.820 13.152 1.00 87.06 212 ASN A CA 1
ATOM 1719 C C . ASN A 1 212 ? 8.701 8.400 14.043 1.00 87.06 212 ASN A C 1
ATOM 1721 O O . ASN A 1 212 ? 8.850 7.452 14.811 1.00 87.06 212 ASN A O 1
ATOM 1725 N N . ASP A 1 213 ? 7.552 9.045 13.875 1.00 89.06 213 ASP A N 1
ATOM 1726 C CA . ASP A 1 213 ? 6.403 8.856 14.745 1.00 89.06 213 ASP A CA 1
ATOM 1727 C C . ASP A 1 213 ? 5.334 7.986 14.086 1.00 89.06 213 ASP A C 1
ATOM 1729 O O . ASP A 1 213 ? 5.138 8.005 12.865 1.00 89.06 213 ASP A O 1
ATOM 1733 N N . TRP A 1 214 ? 4.608 7.248 14.921 1.00 91.56 214 TRP A N 1
ATOM 1734 C CA . TRP A 1 214 ? 3.393 6.555 14.512 1.00 91.56 214 TRP A CA 1
ATOM 1735 C C . TRP A 1 214 ? 2.344 7.554 14.015 1.00 91.56 214 TRP A C 1
ATOM 1737 O O . TRP A 1 214 ? 2.102 8.593 14.637 1.00 91.56 214 TRP A O 1
ATOM 1747 N N . GLN A 1 215 ? 1.731 7.257 12.871 1.00 90.94 215 GLN A N 1
ATOM 1748 C CA . GLN A 1 215 ? 0.781 8.156 12.229 1.00 90.94 215 GLN A CA 1
ATOM 1749 C C . GLN A 1 215 ? -0.609 7.947 12.818 1.00 90.94 215 GLN A C 1
ATOM 1751 O O . GLN A 1 215 ? -1.203 6.879 12.665 1.00 90.94 215 GLN A O 1
ATOM 1756 N N . LYS A 1 216 ? -1.137 8.988 13.465 1.00 91.50 216 LYS A N 1
ATOM 1757 C CA . LYS A 1 216 ? -2.482 8.977 14.050 1.00 91.50 216 LYS A CA 1
ATOM 1758 C C . LYS A 1 216 ? -3.568 9.001 12.973 1.00 91.50 216 LYS A C 1
ATOM 1760 O O . LYS A 1 216 ? -3.375 9.581 11.901 1.00 91.50 216 LYS A O 1
ATOM 1765 N N . CYS A 1 217 ? -4.718 8.412 13.293 1.00 92.62 217 CYS A N 1
ATOM 1766 C CA . CYS A 1 217 ? -5.949 8.571 12.527 1.00 92.62 217 CYS A CA 1
ATOM 1767 C C . CYS A 1 217 ? -6.809 9.646 13.194 1.00 92.62 217 CYS A C 1
ATOM 1769 O O . CYS A 1 217 ? -7.224 9.487 14.337 1.00 92.62 217 CYS A O 1
ATOM 1771 N N . ASN A 1 218 ? -7.019 10.759 12.498 1.00 93.38 218 ASN A N 1
ATOM 1772 C CA . ASN A 1 218 ? -7.786 11.890 13.004 1.00 93.38 218 ASN A CA 1
ATOM 1773 C C . ASN A 1 218 ? -9.267 11.757 12.642 1.00 93.38 218 ASN A C 1
ATOM 1775 O O . ASN A 1 218 ? -9.608 11.305 11.544 1.00 93.38 218 ASN A O 1
ATOM 1779 N N . ASP A 1 219 ? -10.129 12.253 13.521 1.00 94.69 219 ASP A N 1
ATOM 1780 C CA . ASP A 1 219 ? -11.566 12.306 13.281 1.00 94.69 219 ASP A CA 1
ATOM 1781 C C . ASP A 1 219 ? -11.910 13.101 12.019 1.00 94.69 219 ASP A C 1
ATOM 1783 O O . ASP A 1 219 ? -11.238 14.064 11.629 1.00 94.69 219 ASP A O 1
ATOM 1787 N N . SER A 1 220 ? -13.007 12.706 11.382 1.00 93.44 220 SER A N 1
ATOM 1788 C CA . SER A 1 220 ? -13.561 13.394 10.230 1.00 93.44 220 SER A CA 1
ATOM 1789 C C . SER A 1 220 ? -14.930 13.963 10.562 1.00 93.44 220 SER A C 1
ATOM 1791 O O . SER A 1 220 ? -15.800 13.255 11.059 1.00 93.44 220 SER A O 1
ATOM 1793 N N . ALA A 1 221 ? -15.151 15.223 10.181 1.00 93.50 221 ALA A N 1
ATOM 1794 C CA . ALA A 1 221 ? -16.454 15.882 10.294 1.00 93.50 221 ALA A CA 1
ATOM 1795 C C . ALA A 1 221 ? -17.556 15.221 9.439 1.00 93.50 221 ALA A C 1
ATOM 1797 O O . ALA A 1 221 ? -18.734 15.486 9.648 1.00 93.50 221 ALA A O 1
ATOM 1798 N N . ASN A 1 222 ? -17.179 14.366 8.482 1.00 91.81 222 ASN A N 1
ATOM 1799 C CA . ASN A 1 222 ? -18.115 13.641 7.621 1.00 91.81 222 ASN A CA 1
ATOM 1800 C C . ASN A 1 222 ? -18.680 12.369 8.274 1.00 91.81 222 ASN A C 1
ATOM 1802 O O . ASN A 1 222 ? -19.500 11.697 7.656 1.00 91.81 222 ASN A O 1
ATOM 1806 N N . LEU A 1 223 ? -18.203 12.006 9.467 1.00 94.19 223 LEU A N 1
ATOM 1807 C CA . LEU A 1 223 ? -18.590 10.798 10.187 1.00 94.19 223 LEU A CA 1
ATOM 1808 C C . LEU A 1 223 ? -19.185 11.149 11.547 1.00 94.19 223 LEU A C 1
ATOM 1810 O O . LEU A 1 223 ? -18.865 12.183 12.138 1.00 94.19 223 LEU A O 1
ATOM 1814 N N . THR A 1 224 ? -20.036 10.262 12.053 1.00 96.12 224 THR A N 1
ATOM 1815 C CA . THR A 1 224 ? -20.533 10.347 13.427 1.00 96.12 224 THR A CA 1
ATOM 1816 C C . THR A 1 224 ? -19.401 10.117 14.431 1.00 96.12 224 THR A C 1
ATOM 1818 O O . THR A 1 224 ? -18.364 9.532 14.114 1.00 96.12 224 THR A O 1
ATOM 1821 N N . GLU A 1 225 ? -19.593 10.559 15.675 1.00 95.50 225 GLU A N 1
ATOM 1822 C CA . GLU A 1 225 ? -18.615 10.329 16.748 1.00 95.50 225 GLU A CA 1
ATOM 1823 C C . GLU A 1 225 ? -18.350 8.831 16.975 1.00 95.50 225 GLU A C 1
ATOM 1825 O O . GLU A 1 225 ? -17.212 8.430 17.211 1.00 95.50 225 GLU A O 1
ATOM 1830 N N . VAL A 1 226 ? -19.390 8.001 16.854 1.00 96.69 226 VAL A N 1
ATOM 1831 C CA . VAL A 1 226 ? -19.286 6.544 17.009 1.00 96.69 226 VAL A CA 1
ATOM 1832 C C . VAL A 1 226 ? -18.432 5.942 15.893 1.00 96.69 226 VAL A C 1
ATOM 1834 O O . VAL A 1 226 ? -17.467 5.245 16.189 1.00 96.69 226 VAL A O 1
ATOM 1837 N N . GLU A 1 227 ? -18.710 6.279 14.630 1.00 95.81 227 GLU A N 1
ATOM 1838 C CA . GLU A 1 227 ? -17.918 5.794 13.489 1.00 95.81 227 GLU A CA 1
ATOM 1839 C C . GLU A 1 227 ? -16.455 6.253 13.569 1.00 95.81 227 GLU A C 1
ATOM 1841 O O . GLU A 1 227 ? -15.542 5.472 13.304 1.00 95.81 227 GLU A O 1
ATOM 1846 N N . ASN A 1 228 ? -16.214 7.513 13.952 1.00 96.31 228 ASN A N 1
ATOM 1847 C CA . ASN A 1 228 ? -14.859 8.026 14.157 1.00 96.31 228 ASN A CA 1
ATOM 1848 C C . ASN A 1 228 ? -14.111 7.202 15.210 1.00 96.31 228 ASN A C 1
ATOM 1850 O O . ASN A 1 228 ? -12.993 6.752 14.960 1.00 96.31 228 ASN A O 1
ATOM 1854 N N . ARG A 1 229 ? -14.754 6.952 16.354 1.00 96.38 229 ARG A N 1
ATOM 1855 C CA . ARG A 1 229 ? -14.176 6.189 17.463 1.00 96.38 229 ARG A CA 1
ATOM 1856 C C . ARG A 1 229 ? -13.853 4.750 17.070 1.00 96.38 229 ARG A C 1
ATOM 1858 O O . ARG A 1 229 ? -12.770 4.274 17.392 1.00 96.38 229 ARG A O 1
ATOM 1865 N N . GLU A 1 230 ? -14.760 4.071 16.372 1.00 95.31 230 GLU A N 1
ATOM 1866 C CA . GLU A 1 230 ? -14.557 2.688 15.920 1.00 95.31 230 GLU A CA 1
ATOM 1867 C C . GLU A 1 230 ? -13.382 2.576 14.941 1.00 95.31 230 GLU A C 1
ATOM 1869 O O . GLU A 1 230 ? -12.516 1.715 15.098 1.00 95.31 230 GLU A O 1
ATOM 1874 N N . ILE A 1 231 ? -13.302 3.483 13.963 1.00 95.75 231 ILE A N 1
ATOM 1875 C CA . ILE A 1 231 ? -12.224 3.479 12.967 1.00 95.75 231 ILE A CA 1
ATOM 1876 C C . ILE A 1 231 ? -10.883 3.867 13.598 1.00 95.75 231 ILE A C 1
ATOM 1878 O O . ILE A 1 231 ? -9.855 3.280 13.258 1.00 95.75 231 ILE A O 1
ATOM 1882 N N . ALA A 1 232 ? -10.874 4.835 14.516 1.00 94.38 232 ALA A N 1
ATOM 1883 C CA . ALA A 1 232 ? -9.667 5.230 15.231 1.00 94.38 232 ALA A CA 1
ATOM 1884 C C . ALA A 1 232 ? -9.135 4.089 16.113 1.00 94.38 232 ALA A C 1
ATOM 1886 O O . ALA A 1 232 ? -7.938 3.809 16.069 1.00 94.38 232 ALA A O 1
ATOM 1887 N N . ALA A 1 233 ? -10.016 3.381 16.831 1.00 93.75 233 ALA A N 1
ATOM 1888 C CA . ALA A 1 233 ? -9.647 2.210 17.626 1.00 93.75 233 ALA A CA 1
ATOM 1889 C C . ALA A 1 233 ? -9.088 1.084 16.745 1.00 93.75 233 ALA A C 1
ATOM 18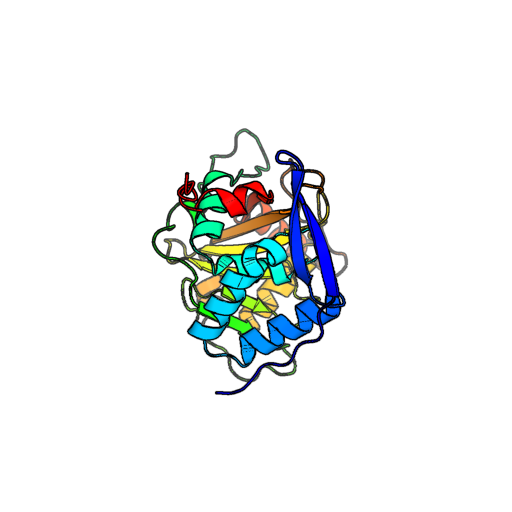91 O O . ALA A 1 233 ? -8.024 0.541 17.034 1.00 93.75 233 ALA A O 1
ATOM 1892 N N . PHE A 1 234 ? -9.738 0.791 15.612 1.00 93.12 234 PHE A N 1
ATOM 1893 C CA . PHE A 1 234 ? -9.205 -0.149 14.624 1.00 93.12 234 PHE A CA 1
ATOM 1894 C C . PHE A 1 234 ? -7.799 0.254 14.156 1.00 93.12 234 PHE A C 1
ATOM 1896 O O . PHE A 1 234 ? -6.893 -0.576 14.113 1.00 93.12 234 PHE A O 1
ATOM 1903 N N . TRP A 1 235 ? -7.597 1.531 13.830 1.00 93.75 235 TRP A N 1
ATOM 1904 C CA . TRP A 1 235 ? -6.307 2.036 13.371 1.00 93.75 235 TRP A CA 1
ATOM 1905 C C . TRP A 1 235 ? -5.208 1.926 14.435 1.00 93.75 235 TRP A C 1
ATOM 1907 O O . TRP A 1 235 ? -4.069 1.604 14.112 1.00 93.75 235 TRP A O 1
ATOM 1917 N N . GLU A 1 236 ? -5.532 2.182 15.700 1.00 90.31 236 GLU A N 1
ATOM 1918 C CA . GLU A 1 236 ? -4.581 2.097 16.811 1.00 90.31 236 GLU A CA 1
ATOM 1919 C C . GLU A 1 236 ? -4.239 0.651 17.193 1.00 90.31 236 GLU A C 1
ATOM 1921 O O . GLU A 1 236 ? -3.078 0.343 17.462 1.00 90.31 236 GLU A O 1
ATOM 1926 N N . GLU A 1 237 ? -5.225 -0.247 17.175 1.00 88.38 237 GLU A N 1
ATOM 1927 C CA . GLU A 1 237 ? -5.075 -1.608 17.699 1.00 88.38 237 GLU A CA 1
ATOM 1928 C C . GLU A 1 237 ? -4.730 -2.659 16.638 1.00 88.38 237 GLU A C 1
ATOM 1930 O O . GLU A 1 237 ? -4.144 -3.692 16.969 1.00 88.38 237 GLU A O 1
ATOM 1935 N N . LYS A 1 238 ? -5.128 -2.450 15.376 1.00 89.75 238 LYS A N 1
ATOM 1936 C CA . LYS A 1 238 ? -5.063 -3.475 14.313 1.00 89.75 238 LYS A CA 1
ATOM 1937 C C . LYS A 1 238 ? -4.173 -3.103 13.130 1.00 89.75 238 LYS A C 1
ATOM 1939 O O . LYS A 1 238 ? -3.906 -3.972 12.295 1.00 89.75 238 LYS A O 1
ATOM 1944 N N . VAL A 1 239 ? -3.714 -1.852 13.043 1.00 93.44 239 VAL A N 1
ATOM 1945 C CA . VAL A 1 239 ? -2.856 -1.379 11.948 1.00 93.44 239 VAL A CA 1
ATOM 1946 C C . VAL A 1 239 ? -1.424 -1.184 12.441 1.00 93.44 239 VAL A C 1
ATOM 1948 O O . VAL A 1 239 ? -1.094 -0.205 13.112 1.00 93.44 239 VAL A O 1
ATOM 1951 N N . HIS A 1 240 ? -0.536 -2.088 12.036 1.00 95.12 240 HIS A N 1
ATOM 1952 C CA . HIS A 1 240 ? 0.897 -1.917 12.250 1.00 95.12 240 HIS A CA 1
ATOM 1953 C C . HIS A 1 240 ? 1.486 -1.005 11.177 1.00 95.12 240 HIS A C 1
ATOM 1955 O O . HIS A 1 240 ? 1.117 -1.060 10.003 1.00 95.12 240 HIS A O 1
ATOM 1961 N N . GLN A 1 241 ? 2.420 -0.147 11.568 1.00 94.62 241 GLN A N 1
ATOM 1962 C CA . GLN A 1 241 ? 3.002 0.843 10.672 1.00 94.62 241 GLN A CA 1
ATOM 1963 C C . GLN A 1 241 ? 4.512 0.677 10.607 1.00 94.62 241 GLN A C 1
ATOM 1965 O O . GLN A 1 241 ? 5.176 0.451 11.616 1.00 94.62 241 GLN A O 1
ATOM 1970 N N . TYR A 1 242 ? 5.064 0.834 9.413 1.00 94.81 242 TYR A N 1
ATOM 1971 C CA . TYR A 1 242 ? 6.485 0.703 9.146 1.00 94.81 242 TYR A CA 1
ATOM 1972 C C . TYR A 1 242 ? 6.951 1.840 8.261 1.00 94.81 242 TYR A C 1
ATOM 1974 O O . TYR A 1 242 ? 6.226 2.289 7.381 1.00 94.81 242 TYR A O 1
ATOM 1982 N N . GLN A 1 243 ? 8.190 2.269 8.439 1.00 92.88 243 GLN A N 1
ATOM 1983 C CA . GLN A 1 243 ? 8.835 3.199 7.525 1.00 92.88 243 GLN A CA 1
ATOM 1984 C C . GLN A 1 243 ? 10.106 2.594 6.951 1.00 92.88 243 GLN A C 1
ATOM 1986 O O . GLN A 1 243 ? 10.804 1.814 7.609 1.00 92.88 243 GLN A O 1
ATOM 1991 N N . VAL A 1 244 ? 10.419 3.009 5.733 1.00 90.94 244 VAL A N 1
ATOM 1992 C CA . VAL A 1 244 ? 11.680 2.711 5.073 1.00 90.94 244 VAL A CA 1
ATOM 1993 C C . VAL A 1 244 ? 12.087 3.889 4.202 1.00 90.94 244 VAL A C 1
ATOM 1995 O O . VAL A 1 244 ? 11.299 4.404 3.409 1.00 90.94 244 VAL A O 1
ATOM 1998 N N . THR A 1 245 ? 13.344 4.299 4.333 1.00 88.31 245 THR A N 1
ATOM 1999 C CA . THR A 1 245 ? 13.951 5.288 3.447 1.00 88.31 245 THR A CA 1
ATOM 2000 C C . THR A 1 245 ? 14.631 4.574 2.291 1.00 88.31 245 THR A C 1
ATOM 2002 O O . THR A 1 245 ? 15.541 3.770 2.497 1.00 88.31 245 THR A O 1
ATOM 2005 N N . VAL A 1 246 ? 14.216 4.890 1.071 1.00 82.81 246 VAL A N 1
ATOM 2006 C CA . VAL A 1 246 ? 14.819 4.366 -0.145 1.00 82.81 246 VAL A CA 1
ATOM 2007 C C . VAL A 1 246 ? 16.014 5.225 -0.531 1.00 82.81 246 VAL A C 1
ATOM 2009 O O . VAL A 1 246 ? 15.877 6.419 -0.801 1.00 82.81 246 VAL A O 1
ATOM 2012 N N . THR A 1 247 ? 17.193 4.610 -0.553 1.00 75.69 247 THR A N 1
ATOM 2013 C CA . THR A 1 247 ? 18.453 5.253 -0.936 1.00 75.69 247 THR A CA 1
ATOM 2014 C C . THR A 1 247 ? 18.959 4.704 -2.262 1.00 75.69 247 THR A C 1
ATOM 2016 O O . THR A 1 247 ? 18.640 3.581 -2.650 1.00 75.69 247 THR A O 1
ATOM 2019 N N . ALA A 1 248 ? 19.806 5.475 -2.949 1.00 67.12 248 ALA A N 1
ATOM 2020 C CA . ALA A 1 248 ? 20.455 5.009 -4.172 1.00 67.12 248 ALA A CA 1
ATOM 2021 C C . ALA A 1 248 ? 21.286 3.731 -3.939 1.00 67.12 248 ALA A C 1
ATOM 2023 O O . ALA A 1 248 ? 21.391 2.907 -4.834 1.00 67.12 248 ALA A O 1
ATOM 2024 N N . GLU A 1 249 ? 21.834 3.524 -2.739 1.00 64.31 249 GLU A N 1
ATOM 2025 C CA . GLU A 1 249 ? 22.605 2.325 -2.366 1.00 64.31 249 GLU A CA 1
ATOM 2026 C C . GLU A 1 249 ? 21.790 1.031 -2.456 1.00 64.31 249 GLU A C 1
ATOM 2028 O O . GLU A 1 249 ? 22.317 0.004 -2.885 1.00 64.31 249 GLU A O 1
ATOM 2033 N N . MET A 1 250 ? 20.480 1.090 -2.184 1.00 66.94 250 MET A N 1
ATOM 2034 C CA . MET A 1 250 ? 19.571 -0.050 -2.372 1.00 66.94 250 MET A CA 1
ATOM 2035 C C . MET A 1 250 ? 19.517 -0.548 -3.824 1.00 66.94 250 MET A C 1
ATOM 2037 O O . MET A 1 250 ? 19.136 -1.694 -4.087 1.00 66.94 250 MET A O 1
ATOM 2041 N N . CYS A 1 251 ? 19.882 0.302 -4.786 1.00 55.81 251 CYS A N 1
ATOM 2042 C CA . CYS A 1 251 ? 19.968 -0.068 -6.192 1.00 55.81 251 CYS A CA 1
ATOM 2043 C C . CYS A 1 251 ? 21.222 -0.901 -6.499 1.00 55.81 251 CYS A C 1
ATOM 2045 O O . CYS A 1 251 ? 21.186 -1.735 -7.404 1.00 55.81 251 CYS A O 1
ATOM 2047 N N . TRP A 1 252 ? 22.296 -0.731 -5.721 1.00 52.78 252 TRP A N 1
ATOM 2048 C CA . TRP A 1 252 ? 23.625 -1.284 -6.006 1.00 52.78 252 TRP A CA 1
ATOM 2049 C C . TRP A 1 252 ? 23.972 -2.532 -5.184 1.00 52.78 252 TRP A C 1
ATOM 2051 O O . TRP A 1 252 ? 24.816 -3.310 -5.613 1.00 52.78 252 TRP A O 1
ATOM 2061 N N . GLU A 1 253 ? 23.285 -2.791 -4.065 1.00 53.09 253 GLU A N 1
ATOM 2062 C CA . GLU A 1 253 ? 23.594 -3.892 -3.126 1.00 53.09 253 GLU A CA 1
ATOM 2063 C C . GLU A 1 253 ? 23.511 -5.320 -3.696 1.00 53.09 253 GLU A C 1
ATOM 2065 O O . GLU A 1 253 ? 23.923 -6.265 -3.031 1.00 53.09 253 GLU A O 1
ATOM 2070 N N . ASN A 1 254 ? 22.996 -5.502 -4.916 1.00 48.00 254 ASN A N 1
ATOM 2071 C CA . ASN A 1 254 ? 22.960 -6.806 -5.591 1.00 48.00 254 ASN A CA 1
ATOM 2072 C C . ASN A 1 254 ? 23.602 -6.782 -6.989 1.00 48.00 254 ASN A C 1
ATOM 2074 O O . ASN A 1 254 ? 23.396 -7.712 -7.769 1.00 48.00 254 ASN A O 1
ATOM 2078 N N . ARG A 1 255 ? 24.350 -5.727 -7.341 1.00 46.44 255 ARG A N 1
ATOM 2079 C CA . ARG A 1 255 ? 25.182 -5.750 -8.546 1.00 46.44 255 ARG A CA 1
ATOM 2080 C C . ARG A 1 255 ? 26.411 -6.592 -8.191 1.00 46.44 255 ARG A C 1
ATOM 2082 O O . ARG A 1 255 ? 27.142 -6.233 -7.271 1.00 46.44 255 ARG A O 1
ATOM 2089 N N . LEU A 1 256 ? 26.591 -7.746 -8.847 1.00 34.81 256 LEU A N 1
ATOM 2090 C CA . LEU A 1 256 ? 27.853 -8.492 -8.751 1.00 34.81 256 LEU A CA 1
ATOM 2091 C C . LEU A 1 256 ? 29.004 -7.502 -8.987 1.00 34.81 256 LEU A C 1
ATOM 2093 O O . LEU A 1 256 ? 28.820 -6.597 -9.809 1.00 34.81 256 LEU A O 1
ATOM 2097 N N . PRO A 1 257 ? 30.144 -7.626 -8.280 1.00 36.41 257 PRO A N 1
ATOM 2098 C CA . PRO A 1 257 ? 31.286 -6.768 -8.549 1.00 36.41 257 PRO A CA 1
ATOM 2099 C C . PRO A 1 257 ? 31.574 -6.846 -10.047 1.00 36.41 257 PRO A C 1
ATOM 2101 O O . PRO A 1 257 ? 31.735 -7.942 -10.589 1.00 36.41 257 PRO A O 1
ATOM 2104 N N . GLU A 1 258 ? 31.541 -5.695 -10.719 1.00 39.09 258 GLU A N 1
ATOM 2105 C CA . GLU A 1 258 ? 32.004 -5.601 -12.097 1.00 39.09 258 GLU A CA 1
ATOM 2106 C C . GLU A 1 258 ? 33.437 -6.134 -12.081 1.00 39.09 258 GLU A C 1
ATOM 2108 O O . GLU A 1 258 ? 34.291 -5.621 -11.354 1.00 39.09 258 GLU A O 1
ATOM 2113 N N . VAL A 1 259 ? 33.661 -7.247 -12.786 1.00 39.81 259 VAL A N 1
ATOM 2114 C CA . VAL A 1 259 ? 35.005 -7.765 -13.019 1.00 39.81 259 VAL A CA 1
ATOM 2115 C C . VAL A 1 259 ? 35.757 -6.618 -13.674 1.00 39.81 259 VAL A C 1
ATOM 2117 O O . VAL A 1 259 ? 35.384 -6.177 -14.759 1.00 39.81 259 VAL A O 1
ATOM 2120 N N . SER A 1 260 ? 36.749 -6.074 -12.970 1.00 35.41 260 SER A N 1
ATOM 2121 C CA . SER A 1 260 ? 37.655 -5.112 -13.570 1.00 35.41 260 SER A CA 1
ATOM 2122 C C . SER A 1 260 ? 38.455 -5.871 -14.618 1.00 35.41 260 SER A C 1
ATOM 2124 O O . SER A 1 260 ? 39.318 -6.681 -14.266 1.00 35.41 260 SER A O 1
ATOM 2126 N N . ASP A 1 261 ? 38.153 -5.637 -15.888 1.00 40.47 261 ASP A N 1
ATOM 2127 C CA . ASP A 1 261 ? 39.090 -5.969 -16.949 1.00 40.47 261 ASP A CA 1
ATOM 2128 C C . ASP A 1 261 ? 40.320 -5.073 -16.739 1.00 40.47 261 ASP A C 1
ATOM 2130 O O . ASP A 1 261 ? 40.259 -3.853 -16.912 1.00 40.47 261 ASP A O 1
ATOM 2134 N N . ASN A 1 262 ? 41.393 -5.695 -16.245 1.00 39.16 262 ASN A N 1
ATOM 2135 C CA . ASN A 1 262 ? 42.751 -5.154 -16.274 1.00 39.16 262 ASN A CA 1
ATOM 2136 C C . ASN A 1 262 ? 43.257 -5.100 -17.718 1.00 39.16 262 ASN A C 1
ATOM 2138 O O . ASN A 1 262 ? 43.039 -6.097 -18.446 1.00 39.16 262 ASN A O 1
#

Foldseek 3Di:
DDDDDDDWDWDWDADPPPRDIDTDTHHPALVVRQLVLLVCLVPPDLVVNLVVCLNCVLVLQDPGHFLSVLCNQLPLLLLVLQLVFKDWAAQDPPDDDDRDLSNVVSVQGQNAEDEAEPLVPDDDADAADARYWYAYPDPCQFDARIWHWHPDVLIEIEGEHEDAEQADAAELVSVVSNLVVNVSHHPPSVVSVPRYAYEYEYEYEPPYDHHRHDHAHHYDPVDDPVSRVVSRCCCNPRYIYIYGYRDSVSVVPPDDPDPPPD

pLDDT: mean 82.17, std 14.92, range [34.81, 97.12]

Secondary structure (DSSP, 8-state):
-PPPP--EEEEEEE-TTT--EEEEEEESSHHHHHHHHHHHHHHS-HHHHHHHHHHHHHHHTSTT-GGGGGGGGG-HHHHHHHHTT-EEE-SSTTSPP---HHHHSTTS---EEEEEPPGGG--S-B---BTEEEEESSTT-SS-SEEEEE--SS-EEEEEEEESSS---EEHHHHHHHHHHHHHHBTTHHHHTTT-EEEEEEEEETTSPP--SPPPEE--TTS-HHHHHHHHHHHHHHEEEEEEEE-THHHHTTSPPP----

InterPro domains:
  IPR006518 Trypanosome RHS [TIGR01631] (2-245)
  IPR046836 Retrotransposon hot spot protein,C-terminal [PF07999] (2-89)

Organism: NCBI:txid1416333

Sequence (262 aa):
MKVLYWLARVVRVRGKTSGSEFFSNLPVSAHLGNKTLFKSAKLMQQVDFNLLISWLKDYLISENFGRCTVFAFLNGSFVSAIERRLRELRPSPQSQSHRCALAVYSQERSTRHHVLPPLEHFSERIDVEFWVLYTPWAANFPLVDGFFFVKSNPMTLVGLRMATAGGHHTTTSTVRQFTECLAAYFNGWEELSRDLSWEIIYVQHANSTPMNDWQKCNDSANLTEVENREIAAFWEEKVHQYQVTVTAEMCWENRLPEVSDN